Protein AF-0000000080311144 (afdb_homodimer)

Nearest PDB structures (foldseek):
  2p6s-assembly1_H  TM=9.444E-01  e=9.963E-16  Neisseria meningitidis MC58
  3i4p-assembly1_A  TM=9.404E-01  e=7.164E-15  Agrobacterium fabrum str. C58
  2gqq-assembly1_A-2  TM=9.397E-01  e=1.597E-14  Escherichia coli
  2pn6-assembly1_A  TM=9.213E-01  e=1.768E-13  Sulfurisphaera tokodaii
  4pcq-assembly2_C  TM=7.912E-01  e=3.146E-14  Mycobacterium tuberculosis H37Rv

pLDDT: mean 92.5, std 14.86, range [26.89, 98.94]

Radius of gyration: 21.49 Å; Cα contacts (8 Å, |Δi|>4): 563; chains: 2; bounding box: 76×55×48 Å

Foldseek 3Di:
DPPDDDPLLLLLLVVCQVPVPDDLCRSCVRSVHDSVVSVVSVVSCCVVCVDVDHDDDDDCCVVLFVWKKKKFWAWPDDDPVLVVLLCVQQVPDPQWDDWDQDDDPGGIITIGTHRDPVVVVCCVVPRRVPSVGTDDMDMDIDPDDPDDDDDDDDDDDPPPPPPPPPD/DPPDDDPLLLLLLVVCQVPVPDDLCRSCVSSVHDSVVSVVSVVSCCVVCVDVDHDDDDDCCVVLFVWKKKKFWAWPDDDPVLVVLLCVQQVPDPQWDDWDQDDDPGGIITIGTHRDPVRVVCCVVPRRVVSVGTDDMDMDIDPDDPDDDDDDDDDDDPPPPPPPPPD

Solvent-accessible surface area (backbone atoms only — not comparable to full-atom values): 18211 Å² total; per-residue (Å²): 129,84,76,79,78,50,71,59,55,46,50,51,52,51,49,25,38,69,35,38,64,62,46,64,65,60,49,14,58,74,67,72,46,53,56,67,65,42,49,52,51,51,50,50,36,41,72,72,45,33,37,72,46,32,23,37,40,64,37,40,61,68,56,61,24,55,34,36,33,40,38,37,31,27,55,66,58,89,47,67,66,45,52,51,51,50,52,56,55,49,68,68,35,56,45,38,28,25,34,31,35,36,64,54,98,38,43,30,43,31,36,35,43,29,58,33,71,68,50,40,51,49,42,44,64,69,56,54,67,64,41,82,49,59,59,44,77,47,78,29,42,50,75,47,61,86,30,83,72,44,62,77,60,80,64,82,72,72,74,78,66,71,75,72,74,74,124,129,84,76,78,78,50,71,60,55,45,50,51,52,52,51,25,38,69,36,36,65,62,48,63,67,59,49,14,59,74,66,72,46,52,58,66,65,42,48,53,50,50,50,49,36,41,76,71,45,33,37,71,44,33,24,39,41,66,37,41,61,69,58,60,24,56,36,38,32,41,35,38,31,27,54,68,60,88,46,67,66,46,51,51,52,50,50,58,55,49,67,68,35,56,46,39,26,25,35,31,36,36,64,54,100,37,43,31,42,30,38,35,44,27,58,33,69,67,50,40,50,49,42,43,64,70,56,54,66,63,41,81,46,59,58,46,77,47,77,28,40,50,75,46,61,86,30,82,72,44,64,77,59,79,64,80,71,71,73,77,67,71,73,71,75,76,122

Sequence (334 aa):
MRDPLDDIDRAILDALQRDARTSIAALADAVGLTTTPLRARLDKLEQTGVLRGYHADVDPAQVDRAVMAFVHVTLKDHALESHRRFVKATTAMSEVLEVHHIAGDEDFLLKVVVESVRAFESFLLDRLTPIAVIGRVKTTFVLSSAKHRGPVPLRDEAPVRAKRSTRMRDPLDDIDRAILDALQRDARTSIAALADAVGLTTTPLRARLDKLEQTGVLRGYHADVDPAQVDRAVMAFVHVTLKDHALESHRRFVKATTAMSEVLEVHHIAGDEDFLLKVVVESVRAFESFLLDRLTPIAVIGRVKTTFVLSSAKHRGPVPLRDEAPVRAKRSTR

Organism: NCBI:txid927083

Secondary structure (DSSP, 8-state):
-PPPP-HHHHHHHHHHHH-TT--HHHHHHHHT--HHHHHHHHHHHHHTTSEEEEEEEE-GGGGT--EEEEEEEEES---HHHHHHHHHHHHT-TTEEEEEEEESSSSEEEEEEES-HHHHHHHIIIIITTSTTEEEEEEEEEEEEEES--PPP-S------------/-PPPP-HHHHHHHHHHHH-TT--HHHHHHHHT--HHHHHHHHHHHHHTTSEEEEEEEE-GGGGT--EEEEEEEEES---HHHHHHHHHHHHT-TTEEEEEEEESSSSEEEEEEES-HHHHHHHIIIIITTSTTEEEEEEEEEEEEEES--PPP-S------------

InterPro domains:
  IPR000485 AsnC-type HTH domain [PF13404] (5-46)
  IPR000485 AsnC-type HTH domain [PR00033] (5-21)
  IPR000485 AsnC-type HTH domain [PR00033] (21-32)
  IPR0004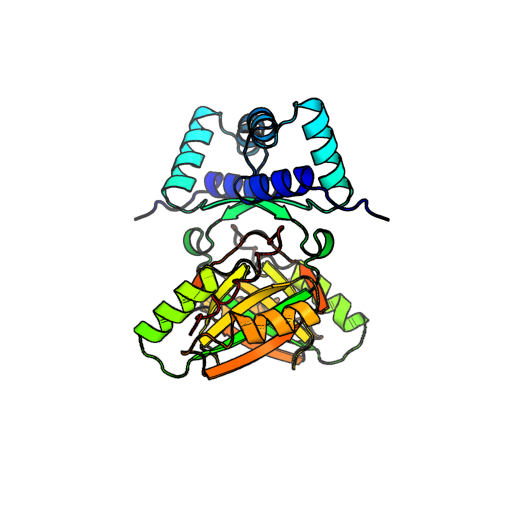85 AsnC-type HTH domain [PR00033] (32-51)
  IPR000485 AsnC-type HTH domain [PS50956] (5-66)
  IPR011008 Dimeric alpha-beta barrel [SSF54909] (67-153)
  IPR019885 Transcription regulator HTH, AsnC-type, conserved site [PS00519] (23-49)
  IPR019887 Transcription regulator AsnC/Lrp, ligand binding domain [PF01037] (69-151)
  IPR019888 Transcription regulator AsnC-like [SM00344] (5-114)
  IPR036388 Winged helix-like DNA-binding domain superfamily [G3DSA:1.10.10.10] (2-56)
  IPR036390 Winged helix DNA-binding domain superfamily [SSF46785] (5-62)

Structure (mmCIF, N/CA/C/O backbone):
data_AF-0000000080311144-model_v1
#
loop_
_entity.id
_entity.type
_entity.pdbx_description
1 polymer 'Transcriptional regulator, AsnC family protein'
#
loop_
_atom_site.group_PDB
_atom_site.id
_atom_site.type_symbol
_atom_site.label_atom_id
_atom_site.label_alt_id
_atom_site.label_comp_id
_atom_site.label_asym_id
_atom_site.label_entity_id
_atom_site.label_seq_id
_atom_site.pdbx_PDB_ins_code
_atom_site.Cartn_x
_atom_site.Cartn_y
_atom_site.Cartn_z
_atom_site.occupancy
_atom_site.B_iso_or_equiv
_atom_site.auth_seq_id
_atom_site.auth_comp_id
_atom_site.auth_asym_id
_atom_site.auth_atom_id
_atom_site.pdbx_PDB_model_num
ATOM 1 N N . MET A 1 1 ? -17.891 -2.865 21.969 1 46.25 1 MET A N 1
ATOM 2 C CA . MET A 1 1 ? -18.375 -2.795 20.594 1 46.25 1 MET A CA 1
ATOM 3 C C . MET A 1 1 ? -18.047 -1.441 19.969 1 46.25 1 MET A C 1
ATOM 5 O O . MET A 1 1 ? -18.266 -0.399 20.594 1 46.25 1 MET A O 1
ATOM 9 N N . ARG A 1 2 ? -17.141 -1.338 19.031 1 58.72 2 ARG A N 1
ATOM 10 C CA . ARG A 1 2 ? -16.766 -0.029 18.5 1 58.72 2 ARG A CA 1
ATOM 11 C C . ARG A 1 2 ? -17.984 0.689 17.922 1 58.72 2 ARG A C 1
ATOM 13 O O . ARG A 1 2 ? -18.844 0.061 17.297 1 58.72 2 ARG A O 1
ATOM 20 N N . ASP A 1 3 ? -18.266 1.896 18.406 1 70.5 3 ASP A N 1
ATOM 21 C CA . ASP A 1 3 ? -19.359 2.689 17.859 1 70.5 3 ASP A CA 1
ATOM 22 C C . ASP A 1 3 ? -19.25 2.822 16.344 1 70.5 3 ASP A C 1
ATOM 24 O O . ASP A 1 3 ? -18.141 2.938 15.805 1 70.5 3 ASP A O 1
ATOM 28 N N . PRO A 1 4 ? -20.344 2.6 15.688 1 84.94 4 PRO A N 1
ATOM 29 C CA . PRO A 1 4 ? -20.297 2.744 14.234 1 84.94 4 PRO A CA 1
ATOM 30 C C . PRO A 1 4 ? -19.859 4.137 13.789 1 84.94 4 PRO A C 1
ATOM 32 O O . PRO A 1 4 ? -20.156 5.129 14.461 1 84.94 4 PRO A O 1
ATOM 35 N N . LEU A 1 5 ? -19.047 4.25 12.852 1 93.19 5 LEU A N 1
ATOM 36 C CA . LEU A 1 5 ? -18.609 5.512 12.266 1 93.19 5 LEU A CA 1
ATOM 37 C C . LEU A 1 5 ? -19.797 6.293 11.711 1 93.19 5 LEU A C 1
ATOM 39 O O . LEU A 1 5 ? -20.641 5.727 11.023 1 93.19 5 LEU A O 1
ATOM 43 N N . ASP A 1 6 ? -19.922 7.461 12.039 1 94.06 6 ASP A N 1
ATOM 44 C CA . ASP A 1 6 ? -20.969 8.281 11.438 1 94.06 6 ASP A CA 1
ATOM 45 C C . ASP A 1 6 ? -20.438 9.039 10.211 1 94.06 6 ASP A C 1
ATOM 47 O O . ASP A 1 6 ? -19.312 8.797 9.773 1 94.06 6 ASP A O 1
ATOM 51 N N . ASP A 1 7 ? -21.266 9.891 9.656 1 94.62 7 ASP A N 1
ATOM 52 C CA . ASP A 1 7 ? -20.938 10.578 8.406 1 94.62 7 ASP A CA 1
ATOM 53 C C . ASP A 1 7 ? -19.766 11.539 8.602 1 94.62 7 ASP A C 1
ATOM 55 O O . ASP A 1 7 ? -18.969 11.734 7.691 1 94.62 7 ASP A O 1
ATOM 59 N N . ILE A 1 8 ? -19.719 12.156 9.727 1 96 8 ILE A N 1
ATOM 60 C CA . ILE A 1 8 ? -18.641 13.094 10 1 96 8 ILE A CA 1
ATOM 61 C C . ILE A 1 8 ? -17.312 12.344 10.078 1 96 8 ILE A C 1
ATOM 63 O O . ILE A 1 8 ? -16.312 12.773 9.5 1 96 8 ILE A O 1
ATOM 67 N N . ASP A 1 9 ? -17.312 11.203 10.82 1 96.88 9 ASP A N 1
ATOM 68 C CA . ASP A 1 9 ? -16.109 10.375 10.891 1 96.88 9 ASP A CA 1
ATOM 69 C C . ASP A 1 9 ? -15.617 10 9.492 1 96.88 9 ASP A C 1
ATOM 71 O O . ASP A 1 9 ? -14.422 10.094 9.203 1 96.88 9 ASP A O 1
ATOM 75 N N . ARG A 1 10 ? -16.516 9.594 8.648 1 96.88 10 ARG A N 1
ATOM 76 C CA . ARG A 1 10 ? -16.172 9.172 7.297 1 96.88 10 ARG A CA 1
ATOM 77 C C . ARG A 1 10 ? -15.602 10.344 6.492 1 96.88 10 ARG A C 1
ATOM 79 O O . ARG A 1 10 ? -14.664 10.172 5.715 1 96.88 10 ARG A O 1
ATOM 86 N N . ALA A 1 11 ? -16.219 11.453 6.652 1 96.75 11 ALA A N 1
ATOM 87 C CA . ALA A 1 11 ? -15.734 12.641 5.961 1 96.75 11 ALA A CA 1
ATOM 88 C C . ALA A 1 11 ? -14.312 12.992 6.41 1 96.75 11 ALA A C 1
ATOM 90 O O . ALA A 1 11 ? -13.469 13.359 5.59 1 96.75 11 ALA A O 1
ATOM 91 N N . ILE A 1 12 ? -14.07 12.906 7.699 1 97.81 12 ILE A N 1
ATOM 92 C CA . ILE A 1 12 ? -12.75 13.164 8.258 1 97.81 12 ILE A CA 1
ATOM 93 C C . ILE A 1 12 ? -11.734 12.203 7.641 1 97.81 12 ILE A C 1
ATOM 95 O O . ILE A 1 12 ? -10.68 12.625 7.156 1 97.81 12 ILE A O 1
ATOM 99 N N . LEU A 1 13 ? -12.094 10.938 7.656 1 98.19 13 LEU A N 1
ATOM 100 C CA . LEU A 1 13 ? -11.203 9.898 7.137 1 98.19 13 LEU A CA 1
ATOM 101 C C . LEU A 1 13 ? -10.93 10.109 5.652 1 98.19 13 LEU A C 1
ATOM 103 O O . LEU A 1 13 ? -9.797 9.938 5.195 1 98.19 13 LEU A O 1
ATOM 107 N N . ASP A 1 14 ? -11.977 10.438 4.961 1 97.38 14 ASP A N 1
ATOM 108 C CA . ASP A 1 14 ? -11.828 10.688 3.531 1 97.38 14 ASP A CA 1
ATOM 109 C C . ASP A 1 14 ? -10.859 11.836 3.273 1 97.38 14 ASP A C 1
ATOM 111 O O . ASP A 1 14 ? -9.953 11.719 2.447 1 97.38 14 ASP A O 1
ATOM 115 N N . ALA A 1 15 ? -11.016 12.93 3.949 1 97.5 15 ALA A N 1
ATOM 116 C CA . ALA A 1 15 ? -10.156 14.102 3.805 1 97.5 15 ALA A CA 1
ATOM 117 C C . ALA A 1 15 ? -8.711 13.758 4.141 1 97.5 15 ALA A C 1
ATOM 119 O O . ALA A 1 15 ? -7.789 14.141 3.414 1 97.5 15 ALA A O 1
ATOM 120 N N . LEU A 1 16 ? -8.492 12.984 5.188 1 97.88 16 LEU A N 1
ATOM 121 C CA . LEU A 1 16 ? -7.148 12.672 5.656 1 97.88 16 LEU A CA 1
ATOM 122 C C . LEU A 1 16 ? -6.461 11.688 4.723 1 97.88 16 LEU A C 1
ATOM 124 O O . LEU A 1 16 ? -5.242 11.727 4.559 1 97.88 16 LEU A O 1
ATOM 128 N N . GLN A 1 17 ? -7.258 10.773 4.152 1 98 17 GLN A N 1
ATOM 129 C CA . GLN A 1 17 ? -6.672 9.875 3.158 1 98 17 GLN A CA 1
ATOM 130 C C . GLN A 1 17 ? -6.195 10.656 1.934 1 98 17 GLN A C 1
ATOM 132 O O . GLN A 1 17 ? -5.211 10.273 1.298 1 98 17 GLN A O 1
ATOM 137 N N . ARG A 1 18 ? -6.879 11.703 1.67 1 96.44 18 ARG A N 1
ATOM 138 C CA . ARG A 1 18 ? -6.512 12.539 0.527 1 96.44 18 ARG A CA 1
ATOM 139 C C . ARG A 1 18 ? -5.305 13.414 0.85 1 96.44 18 ARG A C 1
ATOM 141 O O . ARG A 1 18 ? -4.41 13.57 0.021 1 96.44 18 ARG A O 1
ATOM 148 N N . ASP A 1 19 ? -5.324 13.945 2.01 1 96.62 19 ASP A N 1
ATOM 149 C CA . ASP A 1 19 ? -4.219 14.781 2.457 1 96.62 19 ASP A CA 1
ATOM 150 C C . ASP A 1 19 ? -4.07 14.734 3.977 1 96.62 19 ASP A C 1
ATOM 152 O O . ASP A 1 19 ? -4.801 15.414 4.699 1 96.62 19 ASP A O 1
ATOM 156 N N . ALA A 1 20 ? -3.055 14.117 4.387 1 96.5 20 ALA A N 1
ATOM 157 C CA . ALA A 1 20 ? -2.838 13.906 5.816 1 96.5 20 ALA A CA 1
ATOM 158 C C . ALA A 1 20 ? -2.24 15.148 6.469 1 96.5 20 ALA A C 1
ATOM 160 O O . ALA A 1 20 ? -2.145 15.227 7.695 1 96.5 20 ALA A O 1
ATOM 161 N N . ARG A 1 21 ? -1.823 16.125 5.75 1 94.44 21 ARG A N 1
ATOM 162 C CA . ARG A 1 21 ? -1.177 17.297 6.309 1 94.44 21 ARG A CA 1
ATOM 163 C C . ARG A 1 21 ? -2.172 18.453 6.465 1 94.44 21 ARG A C 1
ATOM 165 O O . ARG A 1 21 ? -1.809 19.531 6.918 1 94.44 21 ARG A O 1
ATOM 172 N N . THR A 1 22 ? -3.371 18.188 6.059 1 94 22 THR A N 1
ATOM 173 C CA . THR A 1 22 ? -4.395 19.203 6.277 1 94 22 THR A CA 1
ATOM 174 C C . THR A 1 22 ? -4.398 19.656 7.734 1 94 22 THR A C 1
ATOM 176 O O . THR A 1 22 ? -4.32 18.844 8.648 1 94 22 THR A O 1
ATOM 179 N N . SER A 1 23 ? -4.449 20.938 7.895 1 94.12 23 SER A N 1
ATOM 180 C CA . SER A 1 23 ? -4.445 21.469 9.258 1 94.12 23 SER A CA 1
ATOM 181 C C . SER A 1 23 ? -5.738 21.125 9.984 1 94.12 23 SER A C 1
ATOM 183 O O . SER A 1 23 ? -6.773 20.906 9.359 1 94.12 23 SER A O 1
ATOM 185 N N . ILE A 1 24 ? -5.641 21.125 11.273 1 94.81 24 ILE A N 1
ATOM 186 C CA . ILE A 1 24 ? -6.812 20.859 12.102 1 94.81 24 ILE A CA 1
ATOM 187 C C . ILE A 1 24 ? -7.895 21.891 11.812 1 94.81 24 ILE A C 1
ATOM 189 O O . ILE A 1 24 ? -9.078 21.547 11.695 1 94.81 24 ILE A O 1
ATOM 193 N N . ALA A 1 25 ? -7.453 23.109 11.664 1 95.94 25 ALA A N 1
ATOM 194 C CA . ALA A 1 25 ? -8.398 24.188 11.391 1 95.94 25 ALA A CA 1
ATOM 195 C C . ALA A 1 25 ? -9.102 23.984 10.055 1 95.94 25 ALA A C 1
ATOM 197 O O . ALA A 1 25 ? -10.328 24.078 9.969 1 95.94 25 ALA A O 1
ATOM 198 N N . ALA A 1 26 ? -8.406 23.734 9.023 1 96.88 26 ALA A N 1
ATOM 199 C CA . ALA A 1 26 ? -8.961 23.516 7.691 1 96.88 26 ALA A CA 1
ATOM 200 C C . ALA A 1 26 ? -9.867 22.281 7.668 1 96.88 26 ALA A C 1
ATOM 202 O O . ALA A 1 26 ? -10.93 22.297 7.043 1 96.88 26 ALA A O 1
ATOM 203 N N . LEU A 1 27 ? -9.445 21.234 8.312 1 97.56 27 LEU A N 1
ATOM 204 C CA . LEU A 1 27 ? -10.219 20 8.383 1 97.56 27 LEU A CA 1
ATOM 205 C C . LEU A 1 27 ? -11.531 20.234 9.125 1 97.56 27 LEU A C 1
ATOM 207 O O . LEU A 1 27 ? -12.586 19.766 8.695 1 97.56 27 LEU A O 1
ATOM 211 N N . ALA A 1 28 ? -11.438 20.922 10.227 1 97.81 28 ALA A N 1
ATOM 212 C CA . ALA A 1 28 ? -12.633 21.25 10.992 1 97.81 28 ALA A CA 1
ATOM 213 C C . ALA A 1 28 ? -13.648 22 10.141 1 97.81 28 ALA A C 1
ATOM 215 O O . ALA A 1 28 ? -14.828 21.641 10.125 1 97.81 28 ALA A O 1
ATOM 216 N N . ASP A 1 29 ? -13.195 22.969 9.406 1 97 29 ASP A N 1
ATOM 217 C CA . ASP A 1 29 ? -14.047 23.75 8.516 1 97 29 ASP A CA 1
ATOM 218 C C . ASP A 1 29 ? -14.688 22.875 7.445 1 97 29 ASP A C 1
ATOM 220 O O . ASP A 1 29 ? -15.891 22.969 7.188 1 97 29 ASP A O 1
ATOM 224 N N . ALA A 1 30 ? -13.969 22.016 6.922 1 96.19 30 ALA A N 1
ATOM 225 C CA . ALA A 1 30 ? -14.414 21.172 5.824 1 96.19 30 ALA A CA 1
ATOM 226 C C . ALA A 1 30 ? -15.523 20.219 6.277 1 96.19 30 ALA A C 1
ATOM 228 O O . ALA A 1 30 ? -16.422 19.875 5.496 1 96.19 30 ALA A O 1
ATOM 229 N N . VAL A 1 31 ? -15.477 19.797 7.512 1 96.81 31 VAL A N 1
ATOM 230 C CA . VAL A 1 31 ? -16.422 18.781 7.945 1 96.81 31 VAL A CA 1
ATOM 231 C C . VAL A 1 31 ? -17.5 19.422 8.828 1 96.81 31 VAL A C 1
ATOM 233 O O . VAL A 1 31 ? -18.344 18.719 9.383 1 96.81 31 VAL A O 1
ATOM 236 N N . GLY A 1 32 ? -17.391 20.672 9.062 1 97.06 32 GLY A N 1
ATOM 237 C CA . GLY A 1 32 ? -18.438 21.406 9.781 1 97.06 32 GLY A CA 1
ATOM 238 C C . GLY A 1 32 ? -18.312 21.281 11.289 1 97.06 32 GLY A C 1
ATOM 239 O O . GLY A 1 32 ? -19.328 21.172 11.984 1 97.06 32 GLY A O 1
ATOM 240 N N . LEU A 1 33 ? -17.203 21.234 11.805 1 97.31 33 LEU A N 1
ATOM 241 C CA . LEU A 1 33 ? -16.938 21.188 13.242 1 97.31 33 LEU A CA 1
ATOM 242 C C . LEU A 1 33 ? -16.031 22.344 13.656 1 97.31 33 LEU A C 1
ATOM 244 O O . LEU A 1 33 ? -15.484 23.047 12.812 1 97.31 33 LEU A O 1
ATOM 248 N N . THR A 1 34 ? -15.984 22.453 15.016 1 97.06 34 THR A N 1
ATOM 249 C CA . THR A 1 34 ? -14.922 23.281 15.586 1 97.06 34 THR A CA 1
ATOM 250 C C . THR A 1 34 ? -13.711 22.422 15.938 1 97.06 34 THR A C 1
ATOM 252 O O . THR A 1 34 ? -13.766 21.203 15.859 1 97.06 34 THR A O 1
ATOM 255 N N . THR A 1 35 ? -12.609 23.031 16.328 1 97 35 THR A N 1
ATOM 256 C CA . THR A 1 35 ? -11.328 22.375 16.547 1 97 35 THR A CA 1
ATOM 257 C C . THR A 1 35 ? -11.438 21.359 17.688 1 97 35 THR A C 1
ATOM 259 O O . THR A 1 35 ? -10.93 20.234 17.578 1 97 35 THR A O 1
ATOM 262 N N . THR A 1 36 ? -12.047 21.688 18.766 1 96.94 36 THR A N 1
ATOM 263 C CA . THR A 1 36 ? -12.086 20.828 19.938 1 96.94 36 THR A CA 1
ATOM 264 C C . THR A 1 36 ? -12.836 19.531 19.641 1 96.94 36 THR A C 1
ATOM 266 O O . THR A 1 36 ? -12.297 18.438 19.828 1 96.94 36 THR A O 1
ATOM 269 N N . PRO A 1 37 ? -14.086 19.656 19.109 1 97.38 37 PRO A N 1
ATOM 270 C CA . PRO A 1 37 ? -14.773 18.406 18.75 1 97.38 37 PRO A CA 1
ATOM 271 C C . PRO A 1 37 ? -14.031 17.609 17.688 1 97.38 37 PRO A C 1
ATOM 273 O O . PRO A 1 37 ? -14.055 16.375 17.719 1 97.38 37 PRO A O 1
ATOM 276 N N . LEU A 1 38 ? -13.461 18.266 16.688 1 98 38 LEU A N 1
ATOM 277 C CA . LEU A 1 38 ? -12.68 17.562 15.688 1 98 38 LEU A CA 1
ATOM 278 C C . LEU A 1 38 ? -11.539 16.766 16.328 1 98 38 LEU A C 1
ATOM 280 O O . LEU A 1 38 ? -11.32 15.602 15.992 1 98 38 LEU A O 1
ATOM 284 N N . ARG A 1 39 ? -10.812 17.406 17.234 1 97.19 39 ARG A N 1
ATOM 285 C CA . ARG A 1 39 ? -9.688 16.75 17.891 1 97.19 39 ARG A CA 1
ATOM 286 C C . ARG A 1 39 ? -10.141 15.523 18.688 1 97.19 39 ARG A C 1
ATOM 288 O O . ARG A 1 39 ? -9.469 14.492 18.688 1 97.19 39 ARG A O 1
ATOM 295 N N . ALA A 1 40 ? -11.195 15.648 19.312 1 97.12 40 ALA A N 1
ATOM 296 C CA . ALA A 1 40 ? -11.742 14.523 20.062 1 97.12 40 ALA A CA 1
ATOM 297 C C . ALA A 1 40 ? -12.055 13.352 19.141 1 97.12 40 ALA A C 1
ATOM 299 O O . ALA A 1 40 ? 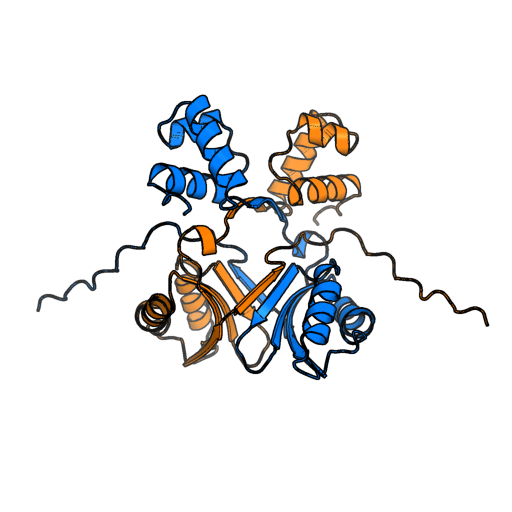-11.797 12.195 19.484 1 97.12 40 ALA A O 1
ATOM 300 N N . ARG A 1 41 ? -12.672 13.68 18.016 1 97.12 41 ARG A N 1
ATOM 301 C CA . ARG A 1 41 ? -12.984 12.641 17.031 1 97.12 41 ARG A CA 1
ATOM 302 C C . ARG A 1 41 ? -11.711 11.992 16.5 1 97.12 41 ARG A C 1
ATOM 304 O O . ARG A 1 41 ? -11.641 10.766 16.359 1 97.12 41 ARG A O 1
ATOM 311 N N . LEU A 1 42 ? -10.734 12.766 16.203 1 97.12 42 LEU A N 1
ATOM 312 C CA . LEU A 1 42 ? -9.461 12.25 15.703 1 97.12 42 LEU A CA 1
ATOM 313 C C . LEU A 1 42 ? -8.82 11.32 16.734 1 97.12 42 LEU A C 1
ATOM 315 O O . LEU A 1 42 ? -8.367 10.234 16.375 1 97.12 42 LEU A O 1
ATOM 319 N N . ASP A 1 43 ? -8.797 11.797 17.953 1 97.06 43 ASP A N 1
ATOM 320 C CA . ASP A 1 43 ? -8.234 10.992 19.031 1 97.06 43 ASP A CA 1
ATOM 321 C C . ASP A 1 43 ? -8.945 9.641 19.141 1 97.06 43 ASP A C 1
ATOM 323 O O . ASP A 1 43 ? -8.297 8.609 19.297 1 97.06 43 ASP A O 1
ATOM 327 N N . LYS A 1 44 ? -10.188 9.672 19.078 1 97.25 44 LYS A N 1
ATOM 328 C CA . LYS A 1 44 ? -10.977 8.438 19.156 1 97.25 44 LYS A CA 1
ATOM 329 C C . LYS A 1 44 ? -10.641 7.512 17.984 1 97.25 44 LYS A C 1
ATOM 331 O O . LYS A 1 44 ? -10.469 6.309 18.172 1 97.25 44 LYS A O 1
ATOM 336 N N . LEU A 1 45 ? -10.609 8.078 16.766 1 97.75 45 LEU A N 1
ATOM 337 C CA . LEU A 1 45 ? -10.305 7.293 15.578 1 97.75 45 LEU A CA 1
ATOM 338 C C . LEU A 1 45 ? -8.922 6.66 15.68 1 97.75 45 LEU A C 1
ATOM 340 O O . LEU A 1 45 ? -8.711 5.531 15.227 1 97.75 45 LEU A O 1
ATOM 344 N N . GLU A 1 46 ? -7.977 7.32 16.266 1 97.31 46 GLU A N 1
ATOM 345 C CA . GLU A 1 46 ? -6.629 6.801 16.453 1 97.31 46 GLU A CA 1
ATOM 346 C C . GLU A 1 46 ? -6.602 5.734 17.547 1 97.31 46 GLU A C 1
ATOM 348 O O . GLU A 1 46 ? -6.016 4.668 17.375 1 97.31 46 GLU A O 1
ATOM 353 N N . GLN A 1 47 ? -7.262 5.977 18.641 1 96.75 47 GLN A N 1
ATOM 354 C CA . GLN A 1 47 ? -7.262 5.074 19.797 1 96.75 47 GLN A CA 1
ATOM 355 C C . GLN A 1 47 ? -7.961 3.758 19.453 1 96.75 47 GLN A C 1
ATOM 357 O O . GLN A 1 47 ? -7.566 2.697 19.938 1 96.75 47 GLN A O 1
ATOM 362 N N . THR A 1 48 ? -8.984 3.865 18.609 1 96.19 48 THR A N 1
ATOM 363 C CA . THR A 1 48 ? -9.742 2.672 18.266 1 96.19 48 THR A CA 1
ATOM 364 C C . THR A 1 48 ? -9.055 1.911 17.125 1 96.19 48 THR A C 1
ATOM 366 O O . THR A 1 48 ? -9.484 0.819 16.75 1 96.19 48 THR A O 1
ATOM 369 N N . GLY A 1 49 ? -8.047 2.49 16.516 1 96.44 49 GLY A N 1
ATOM 370 C CA . GLY A 1 49 ? -7.273 1.807 15.492 1 96.44 49 GLY A CA 1
ATOM 371 C C . GLY A 1 49 ? -7.816 2.012 14.094 1 96.44 49 GLY A C 1
ATOM 372 O O . GLY A 1 49 ? -7.316 1.418 13.133 1 96.44 49 GLY A O 1
ATOM 373 N N . VAL A 1 50 ? -8.891 2.775 13.969 1 97.81 50 VAL A N 1
ATOM 374 C CA . VAL A 1 50 ? -9.383 3.119 12.641 1 97.81 50 VAL A CA 1
ATOM 375 C C . VAL A 1 50 ? -8.297 3.842 11.852 1 97.81 50 VAL A C 1
ATOM 377 O O . VAL A 1 50 ? -8.055 3.525 10.688 1 97.81 50 VAL A O 1
ATOM 380 N N . LEU A 1 51 ? -7.734 4.836 12.492 1 97.31 51 LEU A N 1
ATOM 381 C CA . LEU A 1 51 ? -6.547 5.504 11.969 1 97.31 51 LEU A CA 1
ATOM 382 C C . LEU A 1 51 ? -5.277 4.879 12.539 1 97.31 51 LEU A C 1
ATOM 384 O O . LEU A 1 51 ? -5.039 4.934 13.75 1 97.31 51 LEU A O 1
ATOM 388 N N . ARG A 1 52 ? -4.465 4.312 11.703 1 97.12 52 ARG A N 1
ATOM 389 C CA . ARG A 1 52 ? -3.273 3.594 12.148 1 97.12 52 ARG A CA 1
ATOM 390 C C . ARG A 1 52 ? -2.045 4.5 12.109 1 97.12 52 ARG A C 1
ATOM 392 O O . ARG A 1 52 ? -1.005 4.164 12.68 1 97.12 52 ARG A O 1
ATOM 399 N N . GLY A 1 53 ? -2.215 5.625 11.375 1 96.94 53 GLY A N 1
ATOM 400 C CA . GLY A 1 53 ? -1.113 6.566 11.258 1 96.94 53 GLY A CA 1
ATOM 401 C C . GLY A 1 53 ? -1.197 7.434 10.016 1 96.94 53 GLY A C 1
ATOM 402 O O . GLY A 1 53 ? -2.178 7.367 9.273 1 96.94 53 GLY A O 1
ATOM 403 N N . TYR A 1 54 ? -0.236 8.273 9.859 1 97.69 54 TYR A N 1
ATOM 404 C CA . TYR A 1 54 ? -0.083 9.203 8.75 1 97.69 54 TY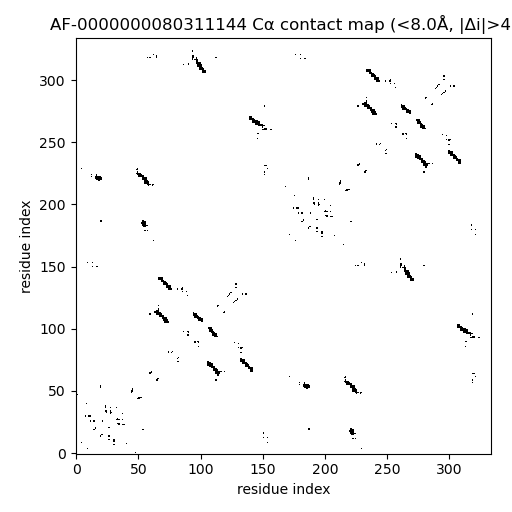R A CA 1
ATOM 405 C C . TYR A 1 54 ? 1.286 9.055 8.094 1 97.69 54 TYR A C 1
ATOM 407 O O . TYR A 1 54 ? 2.314 9.125 8.773 1 97.69 54 TYR A O 1
ATOM 415 N N . HIS A 1 55 ? 1.258 8.883 6.816 1 98.06 55 HIS A N 1
ATOM 416 C CA . HIS A 1 55 ? 2.518 8.523 6.172 1 98.06 55 HIS A CA 1
ATOM 417 C C . HIS A 1 55 ? 2.693 9.273 4.855 1 98.06 55 HIS A C 1
ATOM 419 O O . HIS A 1 55 ? 1.718 9.531 4.145 1 98.06 55 HIS A O 1
ATOM 425 N N . ALA A 1 56 ? 3.943 9.578 4.547 1 98 56 ALA A N 1
ATOM 426 C CA . ALA A 1 56 ? 4.273 10.086 3.217 1 98 56 ALA A CA 1
ATOM 427 C C . ALA A 1 56 ? 4.297 8.961 2.188 1 98 56 ALA A C 1
ATOM 429 O O . ALA A 1 56 ? 4.691 7.836 2.498 1 98 56 ALA A O 1
ATOM 430 N N . ASP A 1 57 ? 3.789 9.242 1.064 1 98.12 57 ASP A N 1
ATOM 431 C CA . ASP A 1 57 ? 3.869 8.352 -0.089 1 98.12 57 ASP A CA 1
ATOM 432 C C . ASP A 1 57 ? 5.117 8.641 -0.921 1 98.12 57 ASP A C 1
ATOM 434 O O . ASP A 1 57 ? 5.156 9.625 -1.67 1 98.12 57 ASP A O 1
ATOM 438 N N . VAL A 1 58 ? 6.105 7.793 -0.76 1 98.19 58 VAL A N 1
ATOM 439 C CA . VAL A 1 58 ? 7.371 7.934 -1.479 1 98.19 58 VAL A CA 1
ATOM 440 C C . VAL A 1 58 ? 7.363 7.035 -2.715 1 98.19 58 VAL A C 1
ATOM 442 O O . VAL A 1 58 ? 6.973 5.867 -2.641 1 98.19 58 VAL A O 1
ATOM 445 N N . ASP A 1 59 ? 7.746 7.59 -3.844 1 97.56 59 ASP A N 1
ATOM 446 C CA . ASP A 1 59 ? 7.871 6.797 -5.066 1 97.56 59 ASP A CA 1
ATOM 447 C C . ASP A 1 59 ? 9.133 5.941 -5.035 1 97.56 59 ASP A C 1
ATOM 449 O O . ASP A 1 59 ? 10.25 6.461 -5.137 1 97.56 59 ASP A O 1
ATOM 453 N N . PRO A 1 60 ? 8.945 4.648 -4.941 1 97.56 60 PRO A N 1
ATOM 454 C CA . PRO A 1 60 ? 10.141 3.801 -4.867 1 97.56 60 PRO A CA 1
ATOM 455 C C . PRO A 1 60 ? 11.094 4.016 -6.043 1 97.56 60 PRO A C 1
ATOM 457 O O . PRO A 1 60 ? 12.312 3.98 -5.867 1 97.56 60 PRO A O 1
ATOM 460 N N . ALA A 1 61 ? 10.578 4.207 -7.23 1 95.56 61 ALA A N 1
ATOM 461 C CA . ALA A 1 61 ? 11.398 4.355 -8.43 1 95.56 61 ALA A CA 1
ATOM 462 C C . ALA A 1 61 ? 12.297 5.582 -8.336 1 95.56 61 ALA A C 1
ATOM 464 O O . ALA A 1 61 ? 13.375 5.617 -8.938 1 95.56 61 ALA A O 1
ATOM 465 N N . GLN A 1 62 ? 11.875 6.523 -7.559 1 95.75 62 GLN A N 1
ATOM 466 C CA . GLN A 1 62 ? 12.602 7.781 -7.461 1 95.75 62 GLN A CA 1
ATOM 467 C C . GLN A 1 62 ? 13.633 7.734 -6.336 1 95.75 62 GLN A C 1
ATOM 469 O O . GLN A 1 62 ? 14.391 8.688 -6.137 1 95.75 62 GLN A O 1
ATOM 474 N N . VAL A 1 63 ? 13.695 6.633 -5.594 1 96.25 63 VAL A N 1
ATOM 475 C CA . VAL A 1 63 ? 14.68 6.488 -4.527 1 96.25 63 VAL A CA 1
ATOM 476 C C . VAL A 1 63 ? 15.484 5.211 -4.734 1 96.25 63 VAL A C 1
ATOM 478 O O . VAL A 1 63 ? 15.844 4.527 -3.77 1 96.25 63 VAL A O 1
ATOM 481 N N . ASP A 1 64 ? 15.664 4.844 -5.871 1 93.94 64 ASP A N 1
ATOM 482 C CA . ASP A 1 64 ? 16.516 3.74 -6.301 1 93.94 64 ASP A CA 1
ATOM 483 C C . ASP A 1 64 ? 15.953 2.4 -5.832 1 93.94 64 ASP A C 1
ATOM 485 O O . ASP A 1 64 ? 16.703 1.532 -5.375 1 93.94 64 ASP A O 1
ATOM 489 N N . ARG A 1 65 ? 14.695 2.279 -5.785 1 96.88 65 ARG A N 1
ATOM 490 C CA . ARG A 1 65 ? 13.977 1.03 -5.543 1 96.88 65 ARG A CA 1
ATOM 491 C C . ARG A 1 65 ? 12.93 0.778 -6.621 1 96.88 65 ARG A C 1
ATOM 493 O O . ARG A 1 65 ? 11.758 0.558 -6.32 1 96.88 65 ARG A O 1
ATOM 500 N N . ALA A 1 66 ? 13.406 0.695 -7.797 1 96.56 66 ALA A N 1
ATOM 501 C CA . ALA A 1 66 ? 12.523 0.772 -8.953 1 96.56 66 ALA A CA 1
ATOM 502 C C . ALA A 1 66 ? 11.953 -0.6 -9.305 1 96.56 66 ALA A C 1
ATOM 504 O O . ALA A 1 66 ? 10.984 -0.703 -10.062 1 96.56 66 ALA A O 1
ATOM 505 N N . VAL A 1 67 ? 12.586 -1.634 -8.781 1 98.31 67 VAL A N 1
ATOM 506 C CA . VAL A 1 67 ? 12.117 -2.98 -9.086 1 98.31 67 VAL A CA 1
ATOM 507 C C . VAL A 1 67 ? 11.133 -3.443 -8.008 1 98.31 67 VAL A C 1
ATOM 509 O O . VAL A 1 67 ? 11.484 -3.512 -6.828 1 98.31 67 VAL A O 1
ATOM 512 N N . MET A 1 68 ? 9.969 -3.701 -8.438 1 98.69 68 MET A N 1
ATOM 513 C CA . MET A 1 68 ? 8.93 -4.238 -7.566 1 98.69 68 MET A CA 1
ATOM 514 C C . MET A 1 68 ? 8.508 -5.637 -8.016 1 98.69 68 MET A C 1
ATOM 516 O O . MET A 1 68 ? 8.406 -5.906 -9.211 1 98.69 68 MET A O 1
ATOM 520 N N . ALA A 1 69 ? 8.258 -6.488 -7.047 1 98.81 69 ALA A N 1
ATOM 521 C CA . ALA A 1 69 ? 7.812 -7.848 -7.348 1 98.81 69 ALA A CA 1
ATOM 522 C C . ALA A 1 69 ? 6.844 -8.352 -6.281 1 98.81 69 ALA A C 1
ATOM 524 O O . ALA A 1 69 ? 6.91 -7.938 -5.125 1 98.81 69 ALA A O 1
ATOM 525 N N . PHE A 1 70 ? 5.961 -9.172 -6.742 1 98.81 70 PHE A N 1
ATOM 526 C CA . PHE A 1 70 ? 5.164 -9.984 -5.836 1 98.81 70 PHE A CA 1
ATOM 527 C C . PHE A 1 70 ? 5.73 -11.398 -5.738 1 98.81 70 PHE A C 1
ATOM 529 O O . PHE A 1 70 ? 6.004 -12.031 -6.758 1 98.81 70 PHE A O 1
ATOM 536 N N . VAL A 1 71 ? 5.895 -11.875 -4.512 1 98.81 71 VAL A N 1
ATOM 537 C CA . VAL A 1 71 ? 6.492 -13.188 -4.273 1 98.81 71 VAL A CA 1
ATOM 538 C C . VAL A 1 71 ? 5.492 -14.086 -3.557 1 98.81 71 VAL A C 1
ATOM 540 O O . VAL A 1 71 ? 5.117 -13.828 -2.41 1 98.81 71 VAL A O 1
ATOM 543 N N . HIS A 1 72 ? 5.066 -15.125 -4.25 1 98.56 72 HIS A N 1
ATOM 544 C CA . HIS A 1 72 ? 4.262 -16.188 -3.646 1 98.56 72 HIS A CA 1
ATOM 545 C C . HIS A 1 72 ? 5.141 -17.203 -2.922 1 98.56 72 HIS A C 1
ATOM 547 O O . HIS A 1 72 ? 6.102 -17.719 -3.494 1 98.56 72 HIS A O 1
ATOM 553 N N . VAL A 1 73 ? 4.777 -17.5 -1.695 1 98.69 73 VAL A N 1
ATOM 554 C CA . VAL A 1 73 ? 5.594 -18.391 -0.884 1 98.69 73 VAL A CA 1
ATOM 555 C C . VAL A 1 73 ? 4.738 -19.547 -0.364 1 98.69 73 VAL A C 1
ATOM 557 O O . VAL A 1 73 ? 3.645 -19.328 0.161 1 98.69 73 VAL A O 1
ATOM 560 N N . THR A 1 74 ? 5.199 -20.719 -0.583 1 98.38 74 THR A N 1
ATOM 561 C CA . THR A 1 74 ? 4.637 -21.922 0.027 1 98.38 74 THR A CA 1
ATOM 562 C C . THR A 1 74 ? 5.566 -22.469 1.109 1 98.38 74 THR A C 1
ATOM 564 O O . THR A 1 74 ? 6.762 -22.656 0.87 1 98.38 74 THR A O 1
ATOM 567 N N . LEU A 1 75 ? 5.051 -22.656 2.283 1 98.12 75 LEU A N 1
ATOM 568 C CA . LEU A 1 75 ? 5.848 -23.203 3.377 1 98.12 75 LEU A CA 1
ATOM 569 C C . LEU A 1 75 ? 5.969 -24.719 3.26 1 98.12 75 LEU A C 1
ATOM 571 O O . LEU A 1 75 ? 5.141 -25.359 2.613 1 98.12 75 LEU A O 1
ATOM 575 N N . LYS A 1 76 ? 6.965 -25.266 3.898 1 97.06 76 LYS A N 1
ATOM 576 C CA . LYS A 1 76 ? 7.219 -26.703 3.871 1 97.06 76 LYS A CA 1
ATOM 577 C C . LYS A 1 76 ? 6.121 -27.469 4.609 1 97.06 76 LYS A C 1
ATOM 579 O O . LYS A 1 76 ? 5.789 -28.609 4.234 1 97.06 76 LYS A O 1
ATOM 584 N N . ASP A 1 77 ? 5.68 -26.859 5.676 1 92.81 77 ASP A N 1
ATOM 585 C CA . ASP A 1 77 ? 4.621 -27.484 6.461 1 92.81 77 ASP A CA 1
ATOM 586 C C . ASP A 1 77 ? 3.66 -26.438 7.023 1 92.81 77 ASP A C 1
ATOM 588 O O . ASP A 1 77 ? 3.895 -25.234 6.895 1 92.81 77 ASP A O 1
ATOM 592 N N . HIS A 1 78 ? 2.609 -26.906 7.617 1 87.25 78 HIS A N 1
ATOM 593 C CA . HIS A 1 78 ? 1.564 -26 8.078 1 87.25 78 HIS A CA 1
ATOM 594 C C . HIS A 1 78 ? 1.601 -25.828 9.594 1 87.25 78 HIS A C 1
ATOM 596 O O . HIS A 1 78 ? 0.59 -25.484 10.211 1 87.25 78 HIS A O 1
ATOM 602 N N . ALA A 1 79 ? 2.809 -26.109 10.133 1 92.88 79 ALA A N 1
ATOM 603 C CA . ALA A 1 79 ? 2.953 -25.922 11.578 1 92.88 79 ALA A CA 1
ATOM 604 C C . ALA A 1 79 ? 2.883 -24.453 11.953 1 92.88 79 ALA A C 1
ATOM 606 O O . ALA A 1 79 ? 3.408 -23.594 11.242 1 92.88 79 ALA A O 1
ATOM 607 N N . LEU A 1 80 ? 2.26 -24.219 13.117 1 94.69 80 LEU A N 1
ATOM 608 C CA . LEU A 1 80 ? 2.125 -22.859 13.633 1 94.69 80 LEU A CA 1
ATOM 609 C C . LEU A 1 80 ? 3.49 -22.203 13.797 1 94.69 80 LEU A C 1
ATOM 611 O O . LEU A 1 80 ? 3.654 -21.016 13.516 1 94.69 80 LEU A O 1
ATOM 615 N N . GLU A 1 81 ? 4.41 -22.922 14.258 1 95.69 81 GLU A N 1
ATOM 616 C CA . GLU A 1 81 ? 5.754 -22.406 14.477 1 95.69 81 GLU A CA 1
ATOM 617 C C . GLU A 1 81 ? 6.395 -21.953 13.164 1 95.69 81 GLU A C 1
ATOM 619 O O . GLU A 1 81 ? 7.117 -20.969 13.125 1 95.69 81 GLU A O 1
ATOM 624 N N . SER A 1 82 ? 6.176 -22.719 12.141 1 96.44 82 SER A N 1
ATOM 625 C CA . SER A 1 82 ? 6.691 -22.344 10.828 1 96.44 82 SER A CA 1
ATOM 626 C C . SER A 1 82 ? 6.09 -21.031 10.344 1 96.44 82 SER A C 1
ATOM 628 O O . SER A 1 82 ? 6.805 -20.172 9.82 1 96.44 82 SER A O 1
ATOM 630 N N . HIS A 1 83 ? 4.824 -20.938 10.531 1 97.19 83 HIS A N 1
ATOM 631 C CA . HIS A 1 83 ? 4.129 -19.703 10.195 1 97.19 83 HIS A CA 1
ATOM 632 C C . HIS A 1 83 ? 4.707 -18.516 10.953 1 97.19 83 HIS A C 1
ATOM 634 O O . HIS A 1 83 ? 5.031 -17.484 10.352 1 97.19 83 HIS A O 1
ATOM 640 N N . ARG A 1 84 ? 4.852 -18.641 12.219 1 97.75 84 ARG A N 1
ATOM 641 C CA . ARG A 1 84 ? 5.355 -17.578 13.078 1 97.75 84 ARG A CA 1
ATOM 642 C C . ARG A 1 84 ? 6.773 -17.172 12.68 1 97.75 84 ARG A C 1
ATOM 644 O O . ARG A 1 84 ? 7.102 -15.992 12.617 1 97.75 84 ARG A O 1
ATOM 651 N N . ARG A 1 85 ? 7.586 -18.141 12.445 1 97.56 85 ARG A N 1
ATOM 652 C CA . ARG A 1 85 ? 8.969 -17.891 12.055 1 97.56 85 ARG A CA 1
ATOM 653 C C . ARG A 1 85 ? 9.039 -17.125 10.734 1 97.56 85 ARG A C 1
ATOM 655 O O . ARG A 1 85 ? 9.805 -16.172 10.602 1 97.56 85 ARG A O 1
ATOM 662 N N . PHE A 1 86 ? 8.25 -17.578 9.797 1 98.44 86 PHE A N 1
ATOM 663 C CA . PHE A 1 86 ? 8.219 -16.922 8.492 1 98.44 86 PHE A CA 1
ATOM 664 C C . PHE A 1 86 ? 7.797 -15.469 8.625 1 98.44 86 PHE A C 1
ATOM 666 O O . PHE A 1 86 ? 8.461 -14.57 8.094 1 98.44 86 PHE A O 1
ATOM 673 N N . VAL A 1 87 ? 6.715 -15.266 9.336 1 98.62 87 VAL A N 1
ATOM 674 C CA . VAL A 1 87 ? 6.133 -13.938 9.508 1 98.62 87 VAL A CA 1
ATOM 675 C C . VAL A 1 87 ? 7.129 -13.023 10.211 1 98.62 87 VAL A C 1
ATOM 677 O O . VAL A 1 87 ? 7.375 -11.898 9.766 1 98.62 87 VAL A O 1
ATOM 680 N N . LYS A 1 88 ? 7.715 -13.461 11.273 1 98.38 88 LYS A N 1
ATOM 681 C CA . LYS A 1 88 ? 8.695 -12.68 12.016 1 98.38 88 LYS A CA 1
ATOM 682 C C . LYS A 1 88 ? 9.867 -12.273 11.125 1 98.38 88 LYS A C 1
ATOM 684 O O . LYS A 1 88 ? 10.258 -11.102 11.109 1 98.38 88 LYS A O 1
ATOM 689 N N . ALA A 1 89 ? 10.375 -13.172 10.391 1 98.25 89 ALA A N 1
ATOM 690 C CA . ALA A 1 89 ? 11.539 -12.922 9.539 1 98.25 89 ALA A CA 1
ATOM 691 C C . ALA A 1 89 ? 11.211 -11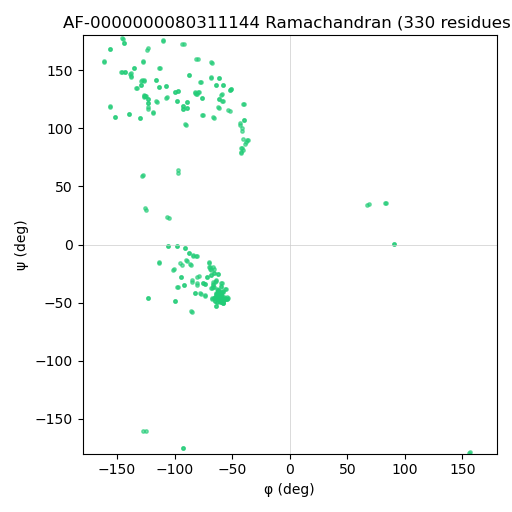.914 8.438 1 98.25 89 ALA A C 1
ATOM 693 O O . ALA A 1 89 ? 11.938 -10.938 8.242 1 98.25 89 ALA A O 1
ATOM 694 N N . THR A 1 90 ? 10.125 -12.133 7.766 1 98.62 90 THR A N 1
ATOM 695 C CA . THR A 1 90 ? 9.836 -11.328 6.582 1 98.62 90 THR A CA 1
ATOM 696 C C . THR A 1 90 ? 9.367 -9.93 6.977 1 98.62 90 THR A C 1
ATOM 698 O O . THR A 1 90 ? 9.641 -8.953 6.27 1 98.62 90 THR A O 1
ATOM 701 N N . THR A 1 91 ? 8.648 -9.812 8.133 1 98.5 91 THR A N 1
ATOM 702 C CA . THR A 1 91 ? 8.203 -8.5 8.578 1 98.5 91 THR A CA 1
ATOM 703 C C . THR A 1 91 ? 9.383 -7.625 8.961 1 98.5 91 THR A C 1
ATOM 705 O O . THR A 1 91 ? 9.289 -6.395 8.93 1 98.5 91 THR A O 1
ATOM 708 N N . ALA A 1 92 ? 10.516 -8.203 9.219 1 97.38 92 ALA A N 1
ATOM 709 C CA . ALA A 1 92 ? 11.703 -7.477 9.656 1 97.38 92 ALA A CA 1
ATOM 710 C C . ALA A 1 92 ? 12.547 -7.031 8.461 1 97.38 92 ALA A C 1
ATOM 712 O O . ALA A 1 92 ? 13.461 -6.215 8.602 1 97.38 92 ALA A O 1
ATOM 713 N N . MET A 1 93 ? 12.297 -7.539 7.332 1 97.25 93 MET A N 1
ATOM 714 C CA . MET A 1 93 ? 13.07 -7.211 6.133 1 97.25 93 MET A CA 1
ATOM 715 C C . MET A 1 93 ? 12.594 -5.895 5.527 1 97.25 93 MET A C 1
ATOM 717 O O . MET A 1 93 ? 11.414 -5.75 5.195 1 97.25 93 MET A O 1
ATOM 721 N N . SER A 1 94 ? 13.5 -4.957 5.246 1 96.81 94 SER A N 1
ATOM 722 C CA . SER A 1 94 ? 13.148 -3.631 4.754 1 96.81 94 SER A CA 1
ATOM 723 C C . SER A 1 94 ? 12.664 -3.689 3.307 1 96.81 94 SER A C 1
ATOM 725 O O . SER A 1 94 ? 11.852 -2.867 2.885 1 96.81 94 SER A O 1
ATOM 727 N N . GLU A 1 95 ? 13.141 -4.664 2.6 1 97.81 95 GLU A N 1
ATOM 728 C CA . GLU A 1 95 ? 12.758 -4.816 1.2 1 97.81 95 GLU A CA 1
ATOM 729 C C . GLU A 1 95 ? 11.281 -5.203 1.074 1 97.81 95 GLU A C 1
ATOM 731 O O . GLU A 1 95 ? 10.664 -4.988 0.03 1 97.81 95 GLU A O 1
ATOM 736 N N . VAL A 1 96 ? 10.758 -5.859 2.129 1 98.62 96 VAL A N 1
ATOM 737 C CA . VAL A 1 96 ? 9.391 -6.371 2.104 1 98.62 96 VAL A CA 1
ATOM 738 C C . VAL A 1 96 ? 8.43 -5.301 2.607 1 98.62 96 VAL A C 1
ATOM 740 O O . VAL A 1 96 ? 8.43 -4.961 3.793 1 98.62 96 VAL A O 1
ATOM 743 N N . LEU A 1 97 ? 7.551 -4.906 1.722 1 98.5 97 LEU A N 1
ATOM 744 C CA . LEU A 1 97 ? 6.625 -3.832 2.068 1 98.5 97 LEU A CA 1
ATOM 745 C C . LEU A 1 97 ? 5.336 -4.395 2.658 1 98.5 97 LEU A C 1
ATOM 747 O O . LEU A 1 97 ? 4.691 -3.746 3.484 1 98.5 97 LEU A O 1
ATOM 751 N N . GLU A 1 98 ? 4.934 -5.504 2.182 1 98.81 98 GLU A N 1
ATOM 752 C CA . GLU A 1 98 ? 3.701 -6.145 2.637 1 98.81 98 GLU A CA 1
ATOM 753 C C . GLU A 1 98 ? 3.889 -7.648 2.801 1 98.81 98 GLU A C 1
ATOM 755 O O . GLU A 1 98 ? 4.625 -8.273 2.035 1 98.81 98 GLU A O 1
ATOM 760 N N . VAL A 1 99 ? 3.242 -8.195 3.779 1 98.88 99 VAL A N 1
ATOM 761 C CA . VAL A 1 99 ? 3.193 -9.625 4.055 1 98.88 99 VAL A CA 1
ATOM 762 C C . VAL A 1 99 ? 1.744 -10.062 4.25 1 98.88 99 VAL A C 1
ATOM 764 O O . VAL A 1 99 ? 1.132 -9.766 5.281 1 98.88 99 VAL A O 1
ATOM 767 N N . HIS A 1 100 ? 1.222 -10.805 3.291 1 98.88 100 HIS A N 1
ATOM 768 C CA . HIS A 1 100 ? -0.168 -11.25 3.324 1 98.88 100 HIS A CA 1
ATOM 769 C C . HIS A 1 100 ? -0.259 -12.766 3.418 1 98.88 100 HIS A C 1
ATOM 771 O O . HIS A 1 100 ? 0.304 -13.477 2.582 1 98.88 100 HIS A O 1
ATOM 777 N N . HIS A 1 101 ? -0.933 -13.266 4.434 1 98.69 101 HIS A N 1
ATOM 778 C CA . HIS A 1 101 ? -1.375 -14.656 4.461 1 98.69 101 HIS A CA 1
ATOM 779 C C . HIS A 1 101 ? -2.588 -14.867 3.559 1 98.69 101 HIS A C 1
ATOM 781 O O . HIS A 1 101 ? -3.605 -14.188 3.715 1 98.69 101 HIS A O 1
ATOM 787 N N . ILE A 1 102 ? -2.473 -15.836 2.643 1 98.44 102 ILE A N 1
ATOM 788 C CA . ILE A 1 102 ? -3.516 -15.875 1.626 1 98.44 102 ILE A CA 1
ATOM 789 C C . ILE A 1 102 ? -4.117 -17.281 1.557 1 98.44 102 ILE A C 1
ATOM 791 O O . ILE A 1 102 ? -3.498 -18.25 1.998 1 98.44 102 ILE A O 1
ATOM 795 N N . ALA A 1 103 ? -5.383 -17.312 1.028 1 96.62 103 ALA A N 1
ATOM 796 C CA . ALA A 1 103 ? -6.09 -18.562 0.757 1 96.62 103 ALA A CA 1
ATOM 797 C C . ALA A 1 103 ? -5.945 -18.969 -0.707 1 96.62 103 ALA A C 1
ATOM 799 O O . ALA A 1 103 ? -6.918 -18.969 -1.461 1 96.62 103 ALA A O 1
ATOM 800 N N . GLY A 1 104 ? -4.922 -19.203 -1.179 1 92.88 104 GLY A N 1
ATOM 801 C CA . GLY A 1 104 ? -4.652 -19.656 -2.537 1 92.88 104 GLY A CA 1
ATOM 802 C C . GLY A 1 104 ? -3.842 -20.938 -2.592 1 92.88 104 GLY A C 1
ATOM 803 O O . GLY A 1 104 ? -3.824 -21.703 -1.632 1 92.88 104 GLY A O 1
ATOM 804 N N . ASP A 1 105 ? -3.211 -21.172 -3.779 1 93.25 105 ASP A N 1
ATOM 805 C CA . ASP A 1 105 ? -2.328 -22.328 -3.939 1 93.25 105 ASP A CA 1
ATOM 806 C C . ASP A 1 105 ? -1.088 -22.203 -3.059 1 93.25 105 ASP A C 1
ATOM 808 O O . ASP A 1 105 ? -0.468 -23.203 -2.697 1 93.25 105 ASP A O 1
ATOM 812 N N . GLU A 1 106 ? -0.768 -20.984 -2.732 1 97.38 106 GLU A N 1
ATOM 813 C CA . GLU A 1 106 ? 0.373 -20.688 -1.867 1 97.38 106 GLU A CA 1
ATOM 814 C C . GLU A 1 106 ? -0.083 -20.172 -0.507 1 97.38 106 GLU A C 1
ATOM 816 O O . GLU A 1 106 ? -1.273 -19.938 -0.294 1 97.38 106 GLU A O 1
ATOM 821 N N . ASP A 1 107 ? 0.873 -19.969 0.401 1 98.06 107 ASP A N 1
ATOM 822 C CA . ASP A 1 107 ? 0.539 -19.609 1.774 1 98.06 107 ASP A CA 1
ATOM 823 C C . ASP A 1 107 ? 0.636 -18.094 1.98 1 98.06 107 ASP A C 1
ATOM 825 O O . ASP A 1 107 ? -0.176 -17.516 2.697 1 98.06 107 ASP A O 1
ATOM 829 N N . PHE A 1 108 ? 1.646 -17.5 1.307 1 98.75 108 PHE A N 1
ATOM 830 C CA . PHE A 1 108 ? 1.871 -16.078 1.537 1 98.75 108 PHE A CA 1
ATOM 831 C C . PHE A 1 108 ? 2.094 -15.344 0.219 1 98.75 108 PHE A C 1
ATOM 833 O O . PHE A 1 108 ? 2.568 -15.938 -0.753 1 98.75 108 PHE A O 1
ATOM 840 N N . LEU A 1 109 ? 1.748 -14.109 0.22 1 98.88 109 LEU A N 1
ATOM 841 C CA . LEU A 1 109 ? 2.098 -13.164 -0.835 1 98.88 109 LEU A CA 1
ATOM 842 C C . LEU A 1 109 ? 2.855 -11.969 -0.265 1 98.88 109 LEU A C 1
ATOM 844 O O . LEU A 1 109 ? 2.369 -11.305 0.651 1 98.88 109 LEU A O 1
ATOM 848 N N . LEU A 1 110 ? 4.043 -11.727 -0.745 1 98.94 110 LEU A N 1
ATOM 849 C CA . LEU A 1 110 ? 4.883 -10.609 -0.336 1 98.94 110 LEU A CA 1
ATOM 850 C C . LEU A 1 110 ? 4.953 -9.555 -1.434 1 98.94 110 LEU A C 1
ATOM 852 O O . LEU A 1 110 ? 5.035 -9.883 -2.617 1 98.94 110 LEU A O 1
ATOM 856 N N . LYS A 1 111 ? 4.848 -8.367 -1.079 1 98.88 111 LYS A N 1
ATOM 857 C CA . LYS A 1 111 ? 5.215 -7.262 -1.959 1 98.88 111 LYS A CA 1
ATOM 858 C C . LYS A 1 111 ? 6.621 -6.758 -1.649 1 98.88 111 LYS A C 1
ATOM 860 O O . LYS A 1 111 ? 6.902 -6.344 -0.523 1 98.88 111 LYS A O 1
ATOM 865 N N . VAL A 1 112 ? 7.492 -6.738 -2.617 1 98.81 112 VAL A N 1
ATOM 866 C CA . VAL A 1 112 ? 8.914 -6.488 -2.4 1 98.81 112 VAL A CA 1
ATOM 867 C C . VAL A 1 112 ? 9.398 -5.387 -3.34 1 98.81 112 VAL A C 1
ATOM 869 O O . VAL A 1 112 ? 9.016 -5.352 -4.512 1 98.81 112 VAL A O 1
ATOM 872 N N . VAL A 1 113 ? 10.266 -4.512 -2.859 1 98.56 113 VAL A N 1
ATOM 873 C CA . VAL A 1 113 ? 10.906 -3.514 -3.711 1 98.56 113 VAL A CA 1
ATOM 874 C C . VAL A 1 113 ? 12.414 -3.543 -3.498 1 98.56 113 VAL A C 1
ATOM 876 O O . VAL A 1 113 ? 12.891 -3.713 -2.371 1 98.56 113 VAL A O 1
ATOM 879 N N . VAL A 1 114 ? 13.148 -3.461 -4.566 1 98 114 VAL A N 1
ATOM 880 C CA . VAL A 1 114 ? 14.602 -3.449 -4.547 1 98 114 VAL A CA 1
ATOM 881 C C . VAL A 1 114 ? 15.125 -2.547 -5.66 1 98 114 VAL A C 1
ATOM 883 O O . VAL A 1 114 ? 14.344 -1.976 -6.426 1 98 114 VAL A O 1
ATOM 886 N N . GLU A 1 115 ? 16.422 -2.404 -5.723 1 96.75 115 GLU A N 1
ATOM 887 C CA . GLU A 1 115 ? 17.047 -1.422 -6.605 1 96.75 115 GLU A CA 1
ATOM 888 C C . GLU A 1 115 ? 17.125 -1.938 -8.039 1 96.75 115 GLU A C 1
ATOM 890 O O . GLU A 1 115 ? 17.078 -1.156 -8.992 1 96.75 115 GLU A O 1
ATOM 895 N N . SER A 1 116 ? 17.328 -3.25 -8.148 1 97.19 116 SER A N 1
ATOM 896 C CA . SER A 1 116 ? 17.562 -3.869 -9.453 1 97.19 116 SER A CA 1
ATOM 897 C C . SER A 1 116 ? 17.188 -5.348 -9.438 1 97.19 116 SER A C 1
ATOM 899 O O . SER A 1 116 ? 16.922 -5.914 -8.375 1 97.19 116 SER A O 1
ATOM 901 N N . VAL A 1 117 ? 17.141 -5.879 -10.617 1 97.69 117 VAL A N 1
ATOM 902 C CA . VAL A 1 117 ? 16.875 -7.309 -10.719 1 97.69 117 VAL A CA 1
ATOM 903 C C . VAL A 1 117 ? 17.984 -8.094 -10.039 1 97.69 117 VAL A C 1
ATOM 905 O O . VAL A 1 117 ? 17.734 -9.102 -9.375 1 97.69 117 VAL A O 1
ATOM 908 N N . ARG A 1 118 ? 19.188 -7.602 -10.227 1 97.75 118 ARG A N 1
ATOM 909 C CA . ARG A 1 118 ? 20.312 -8.227 -9.539 1 97.75 118 ARG A CA 1
ATOM 910 C C . ARG A 1 118 ? 20.141 -8.164 -8.023 1 97.75 118 ARG A C 1
ATOM 912 O O . ARG A 1 118 ? 20.391 -9.148 -7.328 1 97.75 118 ARG A O 1
ATOM 919 N N . ALA A 1 119 ? 19.766 -7.035 -7.52 1 97.44 119 ALA A N 1
ATOM 920 C CA . ALA A 1 119 ? 19.5 -6.883 -6.09 1 97.44 119 ALA A CA 1
ATOM 921 C C . ALA A 1 119 ? 18.391 -7.824 -5.637 1 97.44 119 ALA A C 1
ATOM 923 O O . ALA A 1 119 ? 18.422 -8.336 -4.512 1 97.44 119 ALA A O 1
ATOM 924 N N . PHE A 1 120 ? 17.438 -8.062 -6.57 1 98.31 120 PHE A N 1
ATOM 925 C CA . PHE A 1 120 ? 16.375 -8.992 -6.238 1 98.31 120 PHE A CA 1
ATOM 926 C C . PHE A 1 120 ? 16.906 -10.414 -6.094 1 98.31 120 PHE A C 1
ATOM 928 O O . PHE A 1 120 ? 16.547 -11.133 -5.16 1 98.31 120 PHE A O 1
ATOM 935 N N . GLU A 1 121 ? 17.656 -10.742 -7.004 1 98 121 GLU A N 1
ATOM 936 C CA . GLU A 1 121 ? 18.281 -12.062 -6.918 1 98 121 GLU A CA 1
ATOM 937 C C . GLU A 1 121 ? 19.031 -12.234 -5.602 1 98 121 GLU A C 1
ATOM 939 O O . GLU A 1 121 ? 18.891 -13.258 -4.93 1 98 121 GLU A O 1
ATOM 944 N N . SER A 1 122 ? 19.828 -11.219 -5.25 1 97.69 122 SER A N 1
ATOM 945 C CA . SER A 1 122 ? 20.547 -11.25 -3.988 1 97.69 122 SER A CA 1
ATOM 946 C C . SER A 1 122 ? 19.594 -11.344 -2.801 1 97.69 122 SER A C 1
ATOM 948 O O . SER A 1 122 ? 19.828 -12.117 -1.873 1 97.69 122 SER A O 1
ATOM 950 N N . PHE A 1 123 ? 18.594 -10.625 -2.822 1 98.06 123 PHE A N 1
ATOM 951 C CA . PHE A 1 123 ? 17.578 -10.664 -1.773 1 98.06 123 PHE A CA 1
ATOM 952 C C . PHE A 1 123 ? 17 -12.062 -1.649 1 98.06 123 PHE A C 1
ATOM 954 O O . PHE A 1 123 ? 16.891 -12.609 -0.546 1 98.06 123 PHE A O 1
ATOM 961 N N . LEU A 1 124 ? 16.578 -12.617 -2.82 1 98.06 124 LEU A N 1
ATOM 962 C CA . LEU A 1 124 ? 15.953 -13.938 -2.873 1 98.06 124 LEU A CA 1
ATOM 963 C C . LEU A 1 124 ? 16.891 -15 -2.314 1 98.06 124 LEU A C 1
ATOM 965 O O . LEU A 1 124 ? 16.5 -15.781 -1.444 1 98.06 124 LEU A O 1
ATOM 969 N N . LEU A 1 125 ? 18.125 -14.945 -2.686 1 97.06 125 LEU A N 1
ATOM 970 C CA . LEU A 1 125 ? 19.062 -16.016 -2.389 1 97.06 125 LEU A CA 1
ATOM 971 C C . LEU A 1 125 ? 19.672 -15.844 -1.001 1 97.06 125 LEU A C 1
ATOM 973 O O . LEU A 1 125 ? 19.953 -16.828 -0.314 1 97.06 125 LEU A O 1
ATOM 977 N N . ASP A 1 126 ? 19.812 -14.602 -0.565 1 97.06 126 ASP A N 1
ATOM 978 C CA . ASP A 1 126 ? 20.562 -14.352 0.658 1 97.06 126 ASP A CA 1
ATOM 979 C C . ASP A 1 126 ? 19.625 -14.117 1.843 1 97.06 126 ASP A C 1
ATOM 981 O O . ASP A 1 126 ? 20.047 -14.242 2.998 1 97.06 126 ASP A O 1
ATOM 985 N N . ARG A 1 127 ? 18.484 -13.766 1.588 1 96.94 127 ARG A N 1
ATOM 986 C CA . ARG A 1 127 ? 17.641 -13.328 2.701 1 96.94 127 ARG A CA 1
ATOM 987 C C . ARG A 1 127 ? 16.359 -14.156 2.775 1 96.94 127 ARG A C 1
ATOM 989 O O . ARG A 1 127 ? 16.047 -14.727 3.82 1 96.94 127 ARG A O 1
ATOM 996 N N . LEU A 1 128 ? 15.742 -14.344 1.669 1 98 128 LEU A N 1
ATOM 997 C CA . LEU A 1 128 ? 14.406 -14.938 1.717 1 98 128 LEU A CA 1
ATOM 998 C C . LEU A 1 128 ? 14.492 -16.453 1.75 1 98 128 LEU A C 1
ATOM 1000 O O . LEU A 1 128 ? 14.023 -17.094 2.701 1 98 128 LEU A O 1
ATOM 1004 N N . THR A 1 129 ? 15.125 -17.062 0.77 1 96.56 129 THR A N 1
ATOM 1005 C CA . THR A 1 129 ? 15.102 -18.516 0.602 1 96.56 129 THR A CA 1
ATOM 1006 C C . THR A 1 129 ? 15.906 -19.203 1.7 1 96.56 129 THR A C 1
ATOM 1008 O O . THR A 1 129 ? 15.734 -20.391 1.952 1 96.56 129 THR A O 1
ATOM 1011 N N . PRO A 1 130 ? 16.844 -18.453 2.418 1 95.81 130 PRO A N 1
ATOM 1012 C CA . PRO A 1 130 ? 17.516 -19.078 3.551 1 95.81 130 PRO A CA 1
ATOM 1013 C C . PRO A 1 130 ? 16.594 -19.312 4.742 1 95.81 130 PRO A C 1
ATOM 1015 O O . PRO A 1 130 ? 16.953 -20.016 5.684 1 95.81 130 PRO A O 1
ATOM 1018 N N . ILE A 1 131 ? 15.477 -18.703 4.77 1 96.5 131 ILE A N 1
ATOM 1019 C CA . ILE A 1 131 ? 14.5 -19.031 5.801 1 96.5 131 ILE A CA 1
ATOM 1020 C C . ILE A 1 131 ? 14.078 -20.484 5.668 1 96.5 131 ILE A C 1
ATOM 1022 O O . ILE A 1 131 ? 13.406 -20.859 4.707 1 96.5 131 ILE A O 1
ATOM 1026 N N . ALA A 1 132 ? 14.297 -21.328 6.633 1 94.62 132 ALA A N 1
ATOM 1027 C CA . ALA A 1 132 ? 14.297 -22.797 6.559 1 94.62 132 ALA A CA 1
ATOM 1028 C C . ALA A 1 132 ? 12.891 -23.328 6.32 1 94.62 132 ALA A C 1
ATOM 1030 O O . ALA A 1 132 ? 12.719 -24.453 5.836 1 94.62 132 ALA A O 1
ATOM 1031 N N . VAL A 1 133 ? 11.938 -22.578 6.609 1 97.25 133 VAL A N 1
ATOM 1032 C CA . VAL A 1 133 ? 10.57 -23.078 6.582 1 97.25 133 VAL A CA 1
ATOM 1033 C C . VAL A 1 133 ? 9.992 -22.922 5.18 1 97.25 133 VAL A C 1
ATOM 1035 O O . VAL A 1 133 ? 8.914 -23.438 4.887 1 97.25 133 VAL A O 1
ATOM 1038 N N . ILE A 1 134 ? 10.648 -22.281 4.285 1 98.06 134 ILE A N 1
ATOM 1039 C CA . ILE A 1 134 ? 10.133 -22.031 2.943 1 98.06 134 ILE A CA 1
ATOM 1040 C C . ILE A 1 134 ? 10.289 -23.281 2.08 1 98.06 134 ILE A C 1
ATOM 1042 O O . ILE A 1 134 ? 11.367 -23.875 2.035 1 98.06 134 ILE A O 1
ATOM 1046 N N . GLY A 1 135 ? 9.234 -23.625 1.435 1 97.75 135 GLY A N 1
ATOM 1047 C CA . GLY A 1 135 ? 9.266 -24.75 0.51 1 97.75 135 GLY A CA 1
ATOM 1048 C C . GLY A 1 135 ? 9.406 -24.328 -0.94 1 97.75 135 GLY A C 1
ATOM 1049 O O . GLY A 1 135 ? 10.227 -24.875 -1.679 1 97.75 135 GLY A O 1
ATOM 1050 N N . ARG A 1 136 ? 8.641 -23.406 -1.382 1 97.5 136 ARG A N 1
ATOM 1051 C CA . ARG A 1 136 ? 8.625 -22.938 -2.766 1 97.5 136 ARG A CA 1
ATOM 1052 C C . ARG A 1 136 ? 8.391 -21.438 -2.838 1 97.5 136 ARG A C 1
ATOM 1054 O O . ARG A 1 136 ? 7.664 -20.875 -2.014 1 97.5 136 ARG A O 1
ATOM 1061 N N . VAL A 1 137 ? 8.992 -20.859 -3.875 1 97.88 137 VAL A N 1
ATOM 1062 C CA . VAL A 1 137 ? 8.805 -19.438 -4.133 1 97.88 137 VAL A CA 1
ATOM 1063 C C . VAL A 1 137 ? 8.492 -19.219 -5.609 1 97.88 137 VAL A C 1
ATOM 1065 O O . VAL A 1 137 ? 9.125 -19.828 -6.48 1 97.88 137 VAL A O 1
ATOM 1068 N N . LYS A 1 138 ? 7.547 -18.438 -5.859 1 97.56 138 LYS A N 1
ATOM 1069 C CA . LYS A 1 138 ? 7.227 -17.953 -7.203 1 97.56 138 LYS A CA 1
ATOM 1070 C C . LYS A 1 138 ? 7.188 -16.438 -7.254 1 97.56 138 LYS A C 1
ATOM 1072 O O . LYS A 1 138 ? 6.492 -15.797 -6.457 1 97.56 138 LYS A O 1
ATOM 1077 N N . THR A 1 139 ? 7.934 -15.914 -8.211 1 98.19 139 THR A N 1
ATOM 1078 C CA . THR A 1 139 ? 8.07 -14.461 -8.266 1 98.19 139 THR A CA 1
ATOM 1079 C C . THR A 1 139 ? 7.41 -13.906 -9.523 1 98.19 139 THR A C 1
ATOM 1081 O O . THR A 1 139 ? 7.547 -14.477 -10.609 1 98.19 139 THR A O 1
ATOM 1084 N N . THR A 1 140 ? 6.68 -12.859 -9.398 1 98.44 140 THR A N 1
ATOM 1085 C CA . THR A 1 140 ? 6.141 -12.086 -10.508 1 98.44 140 THR A CA 1
ATOM 1086 C C . THR A 1 140 ? 6.574 -10.633 -10.422 1 98.44 140 THR A C 1
ATOM 1088 O O . THR A 1 140 ? 6.348 -9.969 -9.406 1 98.44 140 THR A O 1
ATOM 1091 N N . PHE A 1 141 ? 7.18 -10.148 -11.484 1 98.62 141 PHE A N 1
ATOM 1092 C CA . PHE A 1 141 ? 7.66 -8.773 -11.477 1 98.62 141 PHE A CA 1
ATOM 1093 C C . PHE A 1 141 ? 6.566 -7.812 -11.938 1 98.62 141 PHE A C 1
ATOM 1095 O O . PHE A 1 141 ? 5.75 -8.164 -12.789 1 98.62 141 PHE A O 1
ATOM 1102 N N . VAL A 1 142 ? 6.562 -6.68 -11.383 1 98.81 142 VAL A N 1
ATOM 1103 C CA . VAL A 1 142 ? 5.641 -5.617 -11.773 1 98.81 142 VAL A CA 1
ATOM 1104 C C . VAL A 1 142 ? 6.258 -4.781 -12.891 1 98.81 142 VAL A C 1
ATOM 1106 O O . VAL A 1 142 ? 7.367 -4.258 -12.742 1 98.81 142 VAL A O 1
ATOM 1109 N N . LEU A 1 143 ? 5.57 -4.719 -13.945 1 98.06 143 LEU A N 1
ATOM 1110 C CA . LEU A 1 143 ? 6.043 -3.92 -15.078 1 98.06 143 LEU A CA 1
ATOM 1111 C C . LEU A 1 143 ? 5.688 -2.449 -14.883 1 98.06 143 LEU A C 1
ATOM 1113 O O . LEU A 1 143 ? 6.492 -1.568 -15.195 1 98.06 143 LEU A O 1
ATOM 1117 N N . SER A 1 144 ? 4.527 -2.154 -14.422 1 97.69 144 SER A N 1
ATOM 1118 C CA . SER A 1 144 ? 4.047 -0.814 -14.102 1 97.69 144 SER A CA 1
ATOM 1119 C C . SER A 1 144 ? 2.844 -0.869 -13.172 1 97.69 144 SER A C 1
ATOM 1121 O O . SER A 1 144 ? 2.207 -1.915 -13.031 1 97.69 144 SER A O 1
ATOM 1123 N N . SER A 1 145 ? 2.643 0.185 -12.492 1 98.25 145 SER A N 1
ATOM 1124 C CA . SER A 1 145 ? 1.457 0.31 -11.648 1 98.25 145 SER A CA 1
ATOM 1125 C C . SER A 1 145 ? 0.634 1.536 -12.031 1 98.25 145 SER A C 1
ATOM 1127 O O . SER A 1 145 ? 1.108 2.668 -11.922 1 98.25 145 SER A O 1
ATOM 1129 N N . ALA A 1 146 ? -0.576 1.305 -12.477 1 98.38 146 ALA A N 1
ATOM 1130 C CA . ALA A 1 146 ? -1.451 2.418 -12.828 1 98.38 146 ALA A CA 1
ATOM 1131 C C . ALA A 1 146 ? -2.078 3.043 -11.586 1 98.38 146 ALA A C 1
ATOM 1133 O O . ALA A 1 146 ? -2.48 4.207 -11.609 1 98.38 146 ALA A O 1
ATOM 1134 N N . LYS A 1 147 ? -2.236 2.338 -10.594 1 98.12 147 LYS A N 1
ATOM 1135 C CA . LYS A 1 147 ? -2.697 2.742 -9.266 1 98.12 147 LYS A CA 1
ATOM 1136 C C . LYS A 1 147 ? -1.914 2.027 -8.172 1 98.12 147 LYS A C 1
ATOM 1138 O O . LYS A 1 147 ? -2.029 0.81 -8.008 1 98.12 147 LYS A O 1
ATOM 1143 N N . HIS A 1 148 ? -1.119 2.734 -7.426 1 96.25 148 HIS A N 1
ATOM 1144 C CA . HIS A 1 148 ? -0.215 2.137 -6.449 1 96.25 148 HIS A CA 1
ATOM 1145 C C . HIS A 1 148 ? -0.842 2.111 -5.062 1 96.25 148 HIS A C 1
ATOM 1147 O O . HIS A 1 148 ? -0.449 1.308 -4.211 1 96.25 148 HIS A O 1
ATOM 1153 N N . ARG A 1 149 ? -1.681 3.031 -4.887 1 94.88 149 ARG A N 1
ATOM 1154 C CA . ARG A 1 149 ? -2.375 3.207 -3.615 1 94.88 149 ARG A CA 1
ATOM 1155 C C . ARG A 1 149 ? -3.693 3.947 -3.809 1 94.88 149 ARG A C 1
ATOM 1157 O O . ARG A 1 149 ? -3.705 5.105 -4.23 1 94.88 149 ARG A O 1
ATOM 1164 N N . GLY A 1 150 ? -4.777 3.352 -3.488 1 95.38 150 GLY A N 1
ATOM 1165 C CA . GLY A 1 150 ? -6.047 4.059 -3.441 1 95.38 150 GLY A CA 1
ATOM 1166 C C . GLY A 1 150 ? -6.617 4.172 -2.039 1 95.38 150 GLY A C 1
ATOM 1167 O O . GLY A 1 150 ? -6.301 3.355 -1.168 1 95.38 150 GLY A O 1
ATOM 1168 N N . PRO A 1 151 ? -7.406 5.262 -1.828 1 97 151 PRO A N 1
ATOM 1169 C CA . PRO A 1 151 ? -8.086 5.328 -0.532 1 97 151 PRO A CA 1
ATOM 1170 C C . PRO A 1 151 ? -9.047 4.164 -0.314 1 97 151 PRO A C 1
ATOM 1172 O O . PRO A 1 151 ? -9.633 3.652 -1.274 1 97 151 PRO A O 1
ATOM 1175 N N . VAL A 1 152 ? -9.094 3.711 0.922 1 97.88 152 VAL A N 1
ATOM 1176 C CA . VAL A 1 152 ? -10.148 2.773 1.283 1 97.88 152 VAL A CA 1
ATOM 1177 C C . VAL A 1 152 ? -11.516 3.434 1.091 1 97.88 152 VAL A C 1
ATOM 1179 O O . VAL A 1 152 ? -11.75 4.543 1.579 1 97.88 152 VAL A O 1
ATOM 1182 N N . PRO A 1 153 ? -12.383 2.801 0.314 1 97 153 PRO A N 1
ATOM 1183 C CA . PRO A 1 153 ? -13.703 3.41 0.127 1 97 153 PRO A CA 1
ATOM 1184 C C . PRO A 1 153 ? -14.508 3.48 1.422 1 97 153 PRO A C 1
ATOM 1186 O O . PRO A 1 153 ? -14.531 2.52 2.195 1 97 153 PRO A O 1
ATOM 1189 N N . LEU A 1 154 ? -15.148 4.566 1.664 1 95.56 154 LEU A N 1
ATOM 1190 C CA . LEU A 1 154 ? -15.852 4.773 2.926 1 95.56 154 LEU A CA 1
ATOM 1191 C C . LEU A 1 154 ? -17.359 4.836 2.709 1 95.56 154 LEU A C 1
ATOM 1193 O O . LEU A 1 154 ? -18.125 4.844 3.672 1 95.56 154 LEU A O 1
ATOM 1197 N N . ARG A 1 155 ? -17.766 5.02 1.432 1 85.75 155 ARG A N 1
ATOM 1198 C CA . ARG A 1 155 ? -19.188 5.074 1.093 1 85.75 155 ARG A CA 1
ATOM 1199 C C . ARG A 1 155 ? -19.531 4.074 -0.008 1 85.75 155 ARG A C 1
ATOM 1201 O O . ARG A 1 155 ? -18.688 3.742 -0.835 1 85.75 155 ARG A O 1
ATOM 1208 N N . ASP A 1 156 ? -20.688 3.51 0.193 1 74.12 156 ASP A N 1
ATOM 1209 C CA . ASP A 1 156 ? -21.125 2.576 -0.844 1 74.12 156 ASP A CA 1
ATOM 1210 C C . ASP A 1 156 ? -21.391 3.303 -2.158 1 74.12 156 ASP A C 1
ATOM 1212 O O . ASP A 1 156 ? -21.891 4.43 -2.156 1 74.12 156 ASP A O 1
ATOM 1216 N N . GLU A 1 157 ? -20.578 3.096 -3.076 1 63.19 157 GLU A N 1
ATOM 1217 C CA . GLU A 1 157 ? -20.938 3.682 -4.363 1 63.19 157 GLU A CA 1
ATOM 1218 C C . GLU A 1 157 ? -22.344 3.26 -4.781 1 63.19 157 GLU A C 1
ATOM 1220 O O . GLU A 1 157 ? -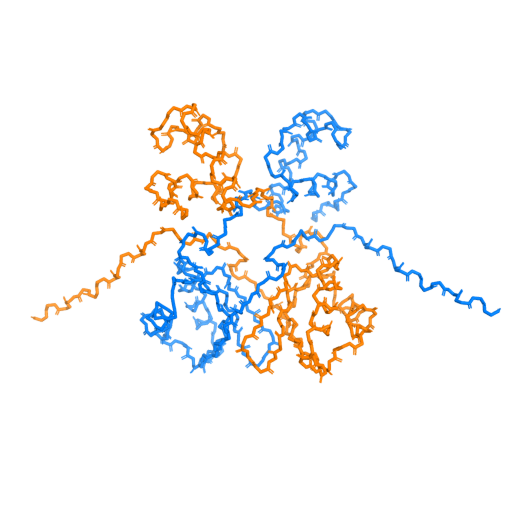22.781 2.145 -4.484 1 63.19 157 GLU A O 1
ATOM 1225 N N . ALA A 1 158 ? -23.203 4.246 -4.867 1 53.25 158 ALA A N 1
ATOM 1226 C CA . ALA A 1 158 ? -24.562 3.99 -5.316 1 53.25 158 ALA A CA 1
ATOM 1227 C C . ALA A 1 158 ? -24.578 2.996 -6.473 1 53.25 158 ALA A C 1
ATOM 1229 O O . ALA A 1 158 ? -23.688 3 -7.316 1 53.25 158 ALA A O 1
ATOM 1230 N N . PRO A 1 159 ? -25.266 1.884 -6.289 1 48.41 159 PRO A N 1
ATOM 1231 C CA . PRO A 1 159 ? -25.422 0.958 -7.414 1 48.41 159 PRO A CA 1
ATOM 1232 C C . PRO A 1 159 ? -25.656 1.678 -8.742 1 48.41 159 PRO A C 1
ATOM 1234 O O . PRO A 1 159 ? -26.266 2.748 -8.766 1 48.41 159 PRO A O 1
ATOM 1237 N N . VAL A 1 160 ? -24.688 1.714 -9.656 1 44.5 160 VAL A N 1
ATOM 1238 C CA . VAL A 1 160 ? -25.031 2.211 -10.984 1 44.5 160 VAL A CA 1
ATOM 1239 C C . VAL A 1 160 ? -26.391 1.665 -11.398 1 44.5 160 VAL A C 1
ATOM 1241 O O . VAL A 1 160 ? -26.562 0.452 -11.531 1 44.5 160 VAL A O 1
ATOM 1244 N N . ARG A 1 161 ? -27.359 2.221 -11.008 1 39 161 ARG A N 1
ATOM 1245 C CA . ARG A 1 161 ? -28.641 1.826 -11.562 1 39 161 ARG A CA 1
ATOM 1246 C C . ARG A 1 161 ? -28.562 1.646 -13.078 1 39 161 ARG A C 1
ATOM 1248 O O . ARG A 1 161 ? -28.031 2.508 -13.781 1 39 161 ARG A O 1
ATOM 1255 N N . ALA A 1 162 ? -28.516 0.431 -13.461 1 40.06 162 ALA A N 1
ATOM 1256 C CA . ALA A 1 162 ? -28.734 0.228 -14.891 1 40.06 162 ALA A CA 1
ATOM 1257 C C . ALA A 1 162 ? -29.859 1.113 -15.406 1 40.06 162 ALA A C 1
ATOM 1259 O O . ALA A 1 162 ? -30.969 1.087 -14.859 1 40.06 162 ALA A O 1
ATOM 1260 N N . LYS A 1 163 ? -29.562 2.17 -16 1 38.91 163 LYS A N 1
ATOM 1261 C CA . LYS A 1 163 ? -30.625 2.832 -16.734 1 38.91 163 LYS A CA 1
ATOM 1262 C C . LYS A 1 163 ? -31.562 1.812 -17.406 1 38.91 163 LYS A C 1
ATOM 1264 O O . LYS A 1 163 ? -31.109 1.012 -18.219 1 38.91 163 LYS A O 1
ATOM 1269 N N . ARG A 1 164 ? -32.562 1.413 -16.75 1 35.41 164 ARG A N 1
ATOM 1270 C CA . ARG A 1 164 ? -33.625 0.674 -17.406 1 35.41 164 ARG A CA 1
ATOM 1271 C C . ARG A 1 164 ? -33.906 1.238 -18.797 1 35.41 164 ARG A C 1
ATOM 1273 O O . ARG A 1 164 ? -34.281 2.406 -18.938 1 35.41 164 ARG A O 1
ATOM 1280 N N . SER A 1 165 ? -33.125 0.706 -19.734 1 37.56 165 SER A N 1
ATOM 1281 C CA . SER A 1 165 ? -33.625 1.003 -21.062 1 37.56 165 SER A CA 1
ATOM 1282 C C . SER A 1 165 ? -35.156 0.847 -21.141 1 37.56 165 SER A C 1
ATOM 1284 O O . SER A 1 165 ? -35.688 -0.241 -20.906 1 37.56 165 SER A O 1
ATOM 1286 N N . THR A 1 166 ? -35.906 1.764 -20.703 1 34.41 166 THR A N 1
ATOM 1287 C CA . THR A 1 166 ? -37.281 1.819 -21.125 1 34.41 166 THR A CA 1
ATOM 1288 C C . THR A 1 166 ? -37.406 1.5 -22.609 1 34.41 166 THR A C 1
ATOM 1290 O O . THR A 1 166 ? -36.844 2.203 -23.453 1 34.41 166 THR A O 1
ATOM 1293 N N . ARG A 1 167 ? -37.594 0.241 -23.016 1 26.89 167 ARG A N 1
ATOM 1294 C CA . ARG A 1 167 ? -38.375 0.164 -24.25 1 26.89 167 ARG A CA 1
ATOM 1295 C C . ARG A 1 167 ? -39.719 0.844 -24.078 1 26.89 167 ARG A C 1
ATOM 1297 O O . ARG A 1 167 ? -40.375 0.707 -23.031 1 26.89 167 ARG A O 1
ATOM 1304 N N . MET B 1 1 ? 18.188 15.633 -15.461 1 46.66 1 MET B N 1
ATOM 1305 C CA . MET B 1 1 ? 18.641 14.516 -14.633 1 46.66 1 MET B CA 1
ATOM 1306 C C . MET B 1 1 ? 18.359 14.781 -13.156 1 46.66 1 MET B C 1
ATOM 1308 O O . MET B 1 1 ? 18.641 15.875 -12.656 1 46.66 1 MET B O 1
ATOM 1312 N N . ARG B 1 2 ? 17.453 14.102 -12.508 1 58.91 2 ARG B N 1
ATOM 1313 C CA . ARG B 1 2 ? 17.141 14.414 -11.117 1 58.91 2 ARG B CA 1
ATOM 1314 C C . ARG B 1 2 ? 18.375 14.289 -10.234 1 58.91 2 ARG B C 1
ATOM 1316 O O . ARG B 1 2 ? 19.188 13.383 -10.43 1 58.91 2 ARG B O 1
ATOM 1323 N N . ASP B 1 3 ? 18.75 15.352 -9.516 1 70.69 3 ASP B N 1
ATOM 1324 C CA . ASP B 1 3 ? 19.859 15.297 -8.586 1 70.69 3 A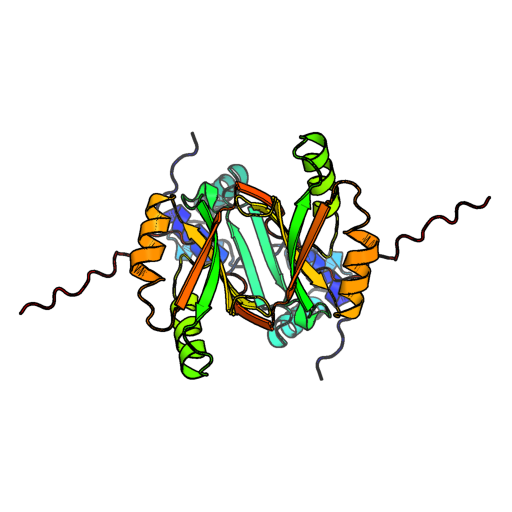SP B CA 1
ATOM 1325 C C . ASP B 1 3 ? 19.719 14.133 -7.613 1 70.69 3 ASP B C 1
ATOM 1327 O O . ASP B 1 3 ? 18.609 13.812 -7.188 1 70.69 3 ASP B O 1
ATOM 1331 N N . PRO B 1 4 ? 20.781 13.43 -7.465 1 85.06 4 PRO B N 1
ATOM 1332 C CA . PRO B 1 4 ? 20.719 12.312 -6.52 1 85.06 4 PRO B CA 1
ATOM 1333 C C . PRO B 1 4 ? 20.328 12.758 -5.109 1 85.06 4 PRO B C 1
ATOM 1335 O O . PRO B 1 4 ? 20.703 13.859 -4.68 1 85.06 4 PRO B O 1
ATOM 1338 N N . LEU B 1 5 ? 19.516 12.086 -4.457 1 93.19 5 LEU B N 1
ATOM 1339 C CA . LEU B 1 5 ? 19.141 12.344 -3.072 1 93.19 5 LEU B CA 1
ATOM 1340 C C . LEU B 1 5 ? 20.344 12.266 -2.15 1 93.19 5 LEU B C 1
ATOM 1342 O O . LEU B 1 5 ? 21.141 11.328 -2.242 1 93.19 5 LEU B O 1
ATOM 1346 N N . ASP B 1 6 ? 20.547 13.195 -1.38 1 94.19 6 ASP B N 1
ATOM 1347 C CA . ASP B 1 6 ? 21.625 13.109 -0.391 1 94.19 6 ASP B CA 1
ATOM 1348 C C . ASP B 1 6 ? 21.094 12.555 0.935 1 94.19 6 ASP B C 1
ATOM 1350 O O . ASP B 1 6 ? 19.953 12.117 1.023 1 94.19 6 ASP B O 1
ATOM 1354 N N . ASP B 1 7 ? 21.953 12.531 1.935 1 94.75 7 ASP B N 1
ATOM 1355 C CA . ASP B 1 7 ? 21.625 11.914 3.213 1 94.75 7 ASP B CA 1
ATOM 1356 C C . ASP B 1 7 ? 20.516 12.672 3.932 1 94.75 7 ASP B C 1
ATOM 1358 O O . ASP B 1 7 ? 19.703 12.078 4.633 1 94.75 7 ASP B O 1
ATOM 1362 N N . ILE B 1 8 ? 20.531 13.953 3.809 1 96.06 8 ILE B N 1
ATOM 1363 C CA . ILE B 1 8 ? 19.5 14.766 4.453 1 96.06 8 ILE B CA 1
ATOM 1364 C C . ILE B 1 8 ? 18.141 14.469 3.83 1 96.06 8 ILE B C 1
ATOM 1366 O O . ILE B 1 8 ? 17.156 14.289 4.543 1 96.06 8 ILE B O 1
ATOM 1370 N N . ASP B 1 9 ? 18.094 14.43 2.479 1 96.94 9 ASP B N 1
ATOM 1371 C CA . ASP B 1 9 ? 16.859 14.078 1.788 1 96.94 9 ASP B CA 1
ATOM 1372 C C . ASP B 1 9 ? 16.312 12.742 2.291 1 96.94 9 ASP B C 1
ATOM 1374 O O . ASP B 1 9 ? 15.117 12.617 2.57 1 96.94 9 ASP B O 1
ATOM 1378 N N . ARG B 1 10 ? 17.172 11.766 2.404 1 96.88 10 ARG B N 1
ATOM 1379 C CA . ARG B 1 10 ? 16.766 10.438 2.842 1 96.88 10 ARG B CA 1
ATOM 1380 C C . ARG B 1 10 ? 16.25 10.461 4.277 1 96.88 10 ARG B C 1
ATOM 1382 O O . ARG B 1 10 ? 15.281 9.773 4.605 1 96.88 10 ARG B O 1
ATOM 1389 N N . ALA B 1 11 ? 16.922 11.188 5.07 1 96.75 11 ALA B N 1
ATOM 1390 C CA . ALA B 1 11 ? 16.484 11.32 6.457 1 96.75 11 ALA B CA 1
ATOM 1391 C C . ALA B 1 11 ? 15.102 11.961 6.531 1 96.75 11 ALA B C 1
ATOM 1393 O O . ALA B 1 11 ? 14.258 11.539 7.328 1 96.75 11 ALA B O 1
ATOM 1394 N N . ILE B 1 12 ? 14.891 12.984 5.75 1 97.75 12 ILE B N 1
ATOM 1395 C CA . ILE B 1 12 ? 13.594 13.656 5.68 1 97.75 12 ILE B CA 1
ATOM 1396 C C . ILE B 1 12 ? 12.516 12.648 5.27 1 97.75 12 ILE B C 1
ATOM 1398 O O . ILE B 1 12 ? 11.477 12.547 5.926 1 97.75 12 ILE B O 1
ATOM 1402 N N . LEU B 1 13 ? 12.797 11.938 4.203 1 98.19 13 LEU B N 1
ATOM 1403 C CA . LEU B 1 13 ? 11.844 10.961 3.676 1 98.19 13 LEU B CA 1
ATOM 1404 C C . LEU B 1 13 ? 11.547 9.875 4.703 1 98.19 13 LEU B C 1
ATOM 1406 O O . LEU B 1 13 ? 10.398 9.461 4.859 1 98.19 13 LEU B O 1
ATOM 1410 N N . ASP B 1 14 ? 12.594 9.438 5.32 1 97.38 14 ASP B N 1
ATOM 1411 C CA . ASP B 1 14 ? 12.422 8.414 6.344 1 97.38 14 ASP B CA 1
ATOM 1412 C C . ASP B 1 14 ? 11.508 8.898 7.465 1 97.38 14 ASP B C 1
ATOM 1414 O O . ASP B 1 14 ? 10.578 8.195 7.859 1 97.38 14 ASP B O 1
ATOM 1418 N N . ALA B 1 15 ? 11.742 10.062 7.984 1 97.44 15 ALA B N 1
ATOM 1419 C CA . ALA B 1 15 ? 10.938 10.648 9.055 1 97.44 15 ALA B CA 1
ATOM 1420 C C . ALA B 1 15 ? 9.477 10.805 8.625 1 97.44 15 ALA B C 1
ATOM 1422 O O . ALA B 1 15 ? 8.562 10.469 9.383 1 97.44 15 ALA B O 1
ATOM 1423 N N . LEU B 1 16 ? 9.25 11.242 7.41 1 97.88 16 LEU B N 1
ATOM 1424 C CA . LEU B 1 16 ? 7.906 11.523 6.926 1 97.88 16 LEU B CA 1
ATOM 1425 C C . LEU B 1 16 ? 7.145 10.227 6.664 1 97.88 16 LEU B C 1
ATOM 1427 O O . LEU B 1 16 ? 5.922 10.172 6.828 1 97.88 16 LEU B O 1
ATOM 1431 N N . GLN B 1 17 ? 7.875 9.195 6.211 1 98 17 GLN B N 1
ATOM 1432 C CA . GLN B 1 17 ? 7.215 7.902 6.051 1 98 17 GLN B CA 1
ATOM 1433 C C . GLN B 1 17 ? 6.746 7.355 7.398 1 98 17 GLN B C 1
ATOM 1435 O O . GLN B 1 17 ? 5.727 6.668 7.473 1 98 17 GLN B O 1
ATOM 1440 N N . ARG B 1 18 ? 7.473 7.703 8.383 1 96.38 18 ARG B N 1
ATOM 1441 C CA . ARG B 1 18 ? 7.117 7.254 9.727 1 96.38 18 ARG B CA 1
ATOM 1442 C C . ARG B 1 18 ? 5.969 8.078 10.297 1 96.38 18 ARG B C 1
ATOM 1444 O O . ARG B 1 18 ? 5.059 7.531 10.922 1 96.38 18 ARG B O 1
ATOM 1451 N N . ASP B 1 19 ? 6.047 9.328 10.07 1 96.62 19 ASP B N 1
ATOM 1452 C CA . ASP B 1 19 ? 5 10.234 10.539 1 96.62 19 ASP B CA 1
ATOM 1453 C C . ASP B 1 19 ? 4.887 11.461 9.633 1 96.62 19 ASP B C 1
ATOM 1455 O O . ASP B 1 19 ? 5.676 12.398 9.75 1 96.62 19 ASP B O 1
ATOM 1459 N N . ALA B 1 20 ? 3.85 11.508 8.93 1 96.44 20 ALA B N 1
ATOM 1460 C CA . ALA B 1 20 ? 3.66 12.57 7.945 1 96.44 20 ALA B CA 1
ATOM 1461 C C . ALA B 1 20 ? 3.152 13.844 8.617 1 96.44 20 ALA B C 1
ATOM 1463 O O . ALA B 1 20 ? 3.1 14.906 7.984 1 96.44 20 ALA B O 1
ATOM 1464 N N . ARG B 1 21 ? 2.771 13.82 9.828 1 94.38 21 ARG B N 1
ATOM 1465 C CA . ARG B 1 21 ? 2.205 14.984 10.5 1 94.38 21 ARG B CA 1
ATOM 1466 C C . ARG B 1 21 ? 3.26 15.711 11.328 1 94.38 21 ARG B C 1
ATOM 1468 O O . ARG B 1 21 ? 2.967 16.719 11.984 1 94.38 21 ARG B O 1
ATOM 1475 N N . THR B 1 22 ? 4.438 15.172 11.312 1 94 22 THR B N 1
ATOM 1476 C CA . THR B 1 22 ? 5.52 15.867 12 1 94 22 THR B CA 1
ATOM 1477 C C . THR B 1 22 ? 5.586 17.328 11.555 1 94 22 THR B C 1
ATOM 1479 O O . THR B 1 22 ? 5.492 17.625 10.359 1 94 22 THR B O 1
ATOM 1482 N N . SER B 1 23 ? 5.707 18.188 12.508 1 94.06 23 SER B N 1
ATOM 1483 C CA . SER B 1 23 ? 5.77 19.609 12.18 1 94.06 23 SER B CA 1
ATOM 1484 C C . SER B 1 23 ? 7.062 19.938 11.445 1 94.06 23 SER B C 1
ATOM 1486 O O . SER B 1 23 ? 8.062 19.25 11.586 1 94.06 23 SER B O 1
ATOM 1488 N N . ILE B 1 24 ? 6.996 21 10.719 1 94.69 24 ILE B N 1
ATOM 1489 C CA . ILE B 1 24 ? 8.172 21.469 10 1 94.69 24 ILE B CA 1
ATOM 1490 C C . ILE B 1 24 ? 9.297 21.766 10.984 1 94.69 24 ILE B C 1
ATOM 1492 O O . ILE B 1 24 ? 10.453 21.422 10.742 1 94.69 24 ILE B O 1
ATOM 1496 N N . ALA B 1 25 ? 8.922 22.359 12.094 1 95.88 25 ALA B N 1
ATOM 1497 C CA . ALA B 1 25 ? 9.922 22.688 13.109 1 95.88 25 ALA B CA 1
ATOM 1498 C C . ALA B 1 25 ? 10.57 21.438 13.672 1 95.88 25 ALA B C 1
ATOM 1500 O O . ALA B 1 25 ? 11.797 21.359 13.766 1 95.88 25 ALA B O 1
ATOM 1501 N N . ALA B 1 26 ? 9.828 20.484 14.062 1 96.88 26 ALA B N 1
ATOM 1502 C CA . ALA B 1 26 ? 10.344 19.234 14.617 1 96.88 26 ALA B CA 1
ATOM 1503 C C . ALA B 1 26 ? 11.172 18.469 13.594 1 96.88 26 ALA B C 1
ATOM 1505 O O . ALA B 1 26 ? 12.219 17.906 13.93 1 96.88 26 ALA B O 1
ATOM 1506 N N . LEU B 1 27 ? 10.711 18.438 12.391 1 97.56 27 LEU B N 1
ATOM 1507 C CA . LEU B 1 27 ? 11.43 17.75 11.312 1 97.56 27 LEU B CA 1
ATOM 1508 C C . LEU B 1 27 ? 12.766 18.438 11.039 1 97.56 27 LEU B C 1
ATOM 1510 O O . LEU B 1 27 ? 13.781 17.75 10.859 1 97.56 27 LEU B O 1
ATOM 1514 N N . ALA B 1 28 ? 12.75 19.719 10.977 1 97.75 28 ALA B N 1
ATOM 1515 C CA . ALA B 1 28 ? 13.977 20.484 10.781 1 97.75 28 ALA B CA 1
ATOM 1516 C C . ALA B 1 28 ? 15.008 20.141 11.852 1 97.75 28 ALA B C 1
ATOM 1518 O O . ALA B 1 28 ? 16.172 19.875 11.547 1 97.75 28 ALA B O 1
ATOM 1519 N N . ASP B 1 29 ? 14.586 20.109 13.078 1 97.06 29 ASP B N 1
ATOM 1520 C CA . ASP B 1 29 ? 15.453 19.781 14.203 1 97.06 29 ASP B CA 1
ATOM 1521 C C . ASP B 1 29 ? 16.016 18.359 14.055 1 97.06 29 ASP B C 1
ATOM 1523 O O . ASP B 1 29 ? 17.219 18.141 14.25 1 97.06 29 ASP B O 1
ATOM 1527 N N . ALA B 1 30 ? 15.227 17.484 13.68 1 96.12 30 ALA B N 1
ATOM 1528 C CA . ALA B 1 30 ? 15.602 16.078 13.586 1 96.12 30 ALA B CA 1
ATOM 1529 C C . ALA B 1 30 ? 16.672 15.867 12.516 1 96.12 30 ALA B C 1
ATOM 1531 O O . ALA B 1 30 ? 17.516 14.984 12.641 1 96.12 30 ALA B O 1
ATOM 1532 N N . VAL B 1 31 ? 16.641 16.656 11.477 1 96.75 31 VAL B N 1
ATOM 1533 C CA . VAL B 1 31 ? 17.547 16.391 10.359 1 96.75 31 VAL B CA 1
ATOM 1534 C C . VAL B 1 31 ? 18.672 17.422 10.359 1 96.75 31 VAL B C 1
ATOM 1536 O O . VAL B 1 31 ? 19.5 17.438 9.438 1 96.75 31 VAL B O 1
ATOM 1539 N N . GLY B 1 32 ? 18.656 18.344 11.266 1 97.06 32 GLY B N 1
ATOM 1540 C CA . GLY B 1 32 ? 19.734 19.281 11.438 1 97.06 32 GLY B CA 1
ATOM 1541 C C . GLY B 1 32 ? 19.656 20.469 10.484 1 97.06 32 GLY B C 1
ATOM 1542 O O . GLY B 1 32 ? 20.688 20.922 9.977 1 97.06 32 GLY B O 1
ATOM 1543 N N . LEU B 1 33 ? 18.562 20.922 10.18 1 97.31 33 LEU B N 1
ATOM 1544 C CA . LEU B 1 33 ? 18.328 22.094 9.336 1 97.31 33 LEU B CA 1
ATOM 1545 C C . LEU B 1 33 ? 17.484 23.125 10.07 1 97.31 33 LEU B C 1
ATOM 1547 O O . LEU B 1 33 ? 16.969 22.859 11.148 1 97.31 33 LEU B O 1
ATOM 1551 N N . THR B 1 34 ? 17.5 24.312 9.414 1 97 34 THR B N 1
ATOM 1552 C CA . THR B 1 34 ? 16.5 25.312 9.797 1 97 34 THR B CA 1
ATOM 1553 C C . THR B 1 34 ? 15.258 25.172 8.93 1 97 34 THR B C 1
ATOM 1555 O O . THR B 1 34 ? 15.242 24.406 7.961 1 97 34 THR B O 1
ATOM 1558 N N . THR B 1 35 ? 14.195 25.906 9.242 1 96.88 35 THR B N 1
ATOM 1559 C CA . THR B 1 35 ? 12.891 25.766 8.602 1 96.88 35 THR B CA 1
ATOM 1560 C C . THR B 1 35 ? 12.977 26.125 7.121 1 96.88 35 THR B C 1
ATOM 1562 O O . THR B 1 35 ? 12.406 25.422 6.273 1 96.88 35 THR B O 1
ATOM 1565 N N . THR B 1 36 ? 13.641 27.172 6.746 1 96.81 36 THR B N 1
ATOM 1566 C CA . THR B 1 36 ? 13.672 27.656 5.371 1 96.81 36 THR B CA 1
ATOM 1567 C C . THR B 1 36 ? 14.336 26.641 4.453 1 96.81 36 THR B C 1
ATOM 1569 O O . THR B 1 36 ? 13.742 26.203 3.465 1 96.81 36 THR B O 1
ATOM 1572 N N . PRO B 1 37 ? 15.562 26.188 4.812 1 97.38 37 PRO B N 1
ATOM 1573 C CA . PRO B 1 37 ? 16.172 25.156 3.971 1 97.38 37 PRO B CA 1
ATOM 1574 C C . PRO B 1 37 ? 15.367 23.859 3.939 1 97.38 37 PRO B C 1
ATOM 1576 O O . PRO B 1 37 ? 15.32 23.188 2.91 1 97.38 37 PRO B O 1
ATOM 1579 N N . LEU B 1 38 ? 14.805 23.453 5.062 1 97.94 38 LEU B N 1
ATOM 1580 C CA . LEU B 1 38 ? 13.953 22.266 5.078 1 97.94 38 LEU B CA 1
ATOM 1581 C C . LEU B 1 38 ? 12.797 22.406 4.102 1 97.94 38 LEU B C 1
ATOM 1583 O O . LEU B 1 38 ? 12.492 21.484 3.342 1 97.94 38 LEU B O 1
ATOM 1587 N N . ARG B 1 39 ? 12.125 23.547 4.133 1 97.12 39 ARG B N 1
ATOM 1588 C CA . ARG B 1 39 ? 10.984 23.781 3.254 1 97.12 39 ARG B CA 1
ATOM 1589 C C . ARG B 1 39 ? 11.398 23.703 1.787 1 97.12 39 ARG B C 1
ATOM 1591 O O . ARG B 1 39 ? 10.664 23.156 0.958 1 97.12 39 ARG B O 1
ATOM 1598 N N . ALA B 1 40 ? 12.469 24.25 1.489 1 97.06 40 ALA B N 1
ATOM 1599 C CA . ALA B 1 40 ? 12.977 24.203 0.119 1 97.06 40 ALA B CA 1
ATOM 1600 C C . ALA B 1 40 ? 13.195 22.766 -0.329 1 97.06 40 ALA B C 1
ATOM 1602 O O . ALA B 1 40 ? 12.883 22.406 -1.465 1 97.06 40 ALA B O 1
ATOM 1603 N N . ARG B 1 41 ? 13.805 21.984 0.565 1 97.12 41 ARG B N 1
ATOM 1604 C CA . ARG B 1 41 ? 14.031 20.578 0.255 1 97.12 41 ARG B CA 1
ATOM 1605 C C . ARG B 1 41 ? 12.711 19.828 0.066 1 97.12 41 ARG B C 1
ATOM 1607 O O . ARG B 1 41 ? 12.57 19.031 -0.855 1 97.12 41 ARG B O 1
ATOM 1614 N N . LEU B 1 42 ? 11.773 20.078 0.918 1 97.12 42 LEU B N 1
ATOM 1615 C CA . LEU B 1 42 ? 10.461 19.438 0.812 1 97.12 42 LEU B CA 1
ATOM 1616 C C . LEU B 1 42 ? 9.797 19.797 -0.516 1 97.12 42 LEU B C 1
ATOM 1618 O O . LEU B 1 42 ? 9.266 18.906 -1.2 1 97.12 42 LEU B O 1
ATOM 1622 N N . ASP B 1 43 ? 9.828 21.062 -0.821 1 97 43 ASP B N 1
ATOM 1623 C CA . ASP B 1 43 ? 9.25 21.531 -2.078 1 97 43 ASP B CA 1
ATOM 1624 C C . ASP B 1 43 ? 9.883 20.812 -3.271 1 97 43 ASP B C 1
ATOM 1626 O O . ASP B 1 43 ? 9.188 20.391 -4.195 1 97 43 ASP B O 1
ATOM 1630 N N . LYS B 1 44 ? 11.133 20.734 -3.262 1 97.19 44 LYS B N 1
ATOM 1631 C CA . LYS B 1 44 ? 11.852 20.047 -4.332 1 97.19 44 LYS B CA 1
ATOM 1632 C C . LYS B 1 44 ? 11.438 18.578 -4.426 1 97.19 44 LYS B C 1
ATOM 1634 O O . LYS B 1 44 ? 11.203 18.062 -5.52 1 97.19 44 LYS B O 1
ATOM 1639 N N . LEU B 1 45 ? 11.398 17.891 -3.275 1 97.69 45 LEU B N 1
ATOM 1640 C CA . LEU B 1 45 ? 11.023 16.484 -3.23 1 97.69 45 LEU B CA 1
ATOM 1641 C C . LEU B 1 45 ? 9.609 16.281 -3.771 1 97.69 45 LEU B C 1
ATOM 1643 O O . LEU B 1 45 ? 9.328 15.281 -4.438 1 97.69 45 LEU B O 1
ATOM 1647 N N . GLU B 1 46 ? 8.719 17.172 -3.521 1 97.31 46 GLU B N 1
ATOM 1648 C CA . GLU B 1 46 ? 7.348 17.109 -4.023 1 97.31 46 GLU B CA 1
ATOM 1649 C C . GLU B 1 46 ? 7.293 17.422 -5.52 1 97.31 46 GLU B C 1
ATOM 1651 O O . GLU B 1 46 ? 6.645 16.688 -6.277 1 97.31 46 GLU B O 1
ATOM 1656 N N . GLN B 1 47 ? 7.996 18.422 -5.969 1 96.69 47 GLN B N 1
ATOM 1657 C CA . GLN B 1 47 ? 7.977 18.859 -7.359 1 96.69 47 GLN B CA 1
ATOM 1658 C C . GLN B 1 47 ? 8.594 17.797 -8.273 1 96.69 47 GLN B C 1
ATOM 1660 O O . GLN B 1 47 ? 8.156 17.625 -9.414 1 96.69 47 GLN B O 1
ATOM 1665 N N . THR B 1 48 ? 9.602 17.109 -7.742 1 96.12 48 THR B N 1
ATOM 1666 C CA . THR B 1 48 ? 10.289 16.109 -8.547 1 96.12 48 THR B CA 1
ATOM 1667 C C . THR B 1 48 ? 9.531 14.781 -8.508 1 96.12 48 THR B C 1
ATOM 1669 O O . THR B 1 48 ? 9.898 13.828 -9.203 1 96.12 48 THR B O 1
ATOM 1672 N N . GLY B 1 49 ? 8.547 14.656 -7.645 1 96.44 49 GLY B N 1
ATOM 1673 C CA . GLY B 1 49 ? 7.707 13.461 -7.602 1 96.44 49 GLY B CA 1
ATOM 1674 C C . GLY B 1 49 ? 8.227 12.398 -6.656 1 96.44 49 GLY B C 1
ATOM 1675 O O . GLY B 1 49 ? 7.672 11.305 -6.582 1 96.44 49 GLY B O 1
ATOM 1676 N N . VAL B 1 50 ? 9.328 12.68 -5.996 1 97.81 50 VAL B N 1
ATOM 1677 C CA . VAL B 1 50 ? 9.812 11.75 -4.977 1 97.81 50 VAL B CA 1
ATOM 1678 C C . VAL B 1 50 ? 8.742 11.57 -3.9 1 97.81 50 VAL B C 1
ATOM 1680 O O . VAL B 1 50 ? 8.453 10.445 -3.49 1 97.81 50 VAL B O 1
ATOM 1683 N N . LEU B 1 51 ? 8.258 12.688 -3.43 1 97.25 51 LEU B N 1
ATOM 1684 C CA . LEU B 1 51 ? 7.094 12.695 -2.549 1 97.25 51 LEU B CA 1
ATOM 1685 C C . LEU B 1 51 ? 5.805 12.875 -3.348 1 97.25 51 LEU B C 1
ATOM 1687 O O . LEU B 1 51 ? 5.594 13.914 -3.973 1 97.25 51 LEU B O 1
ATOM 1691 N N . ARG B 1 52 ? 4.945 11.906 -3.328 1 97.12 52 ARG B N 1
ATOM 1692 C CA . ARG B 1 52 ? 3.729 11.914 -4.129 1 97.12 52 ARG B CA 1
ATOM 1693 C C . ARG B 1 52 ? 2.551 12.469 -3.33 1 97.12 52 ARG B C 1
ATOM 1695 O O . ARG B 1 52 ? 1.513 12.805 -3.9 1 97.12 52 ARG B O 1
ATOM 1702 N N . GLY B 1 53 ? 2.762 12.484 -1.994 1 96.94 53 GLY B N 1
ATOM 1703 C CA . GLY B 1 53 ? 1.708 12.977 -1.123 1 96.94 53 GLY B CA 1
ATOM 1704 C C . GLY B 1 53 ? 1.806 12.445 0.294 1 96.94 53 GLY B C 1
ATOM 1705 O O . GLY B 1 53 ? 2.764 11.75 0.635 1 96.94 53 GLY B O 1
ATOM 1706 N N . TYR B 1 54 ? 0.879 12.836 1.102 1 97.69 54 TYR B N 1
ATOM 1707 C CA . TYR B 1 54 ? 0.746 12.461 2.504 1 97.69 54 TYR B CA 1
ATOM 1708 C C . TYR B 1 54 ? -0.645 11.906 2.791 1 97.69 54 TYR B C 1
ATOM 1710 O O . TYR B 1 54 ? -1.651 12.555 2.494 1 97.69 54 TYR B O 1
ATOM 1718 N N . HIS B 1 55 ? -0.649 10.758 3.367 1 98.06 55 HIS B N 1
ATOM 1719 C CA . HIS B 1 55 ? -1.94 10.086 3.475 1 98.06 55 HIS B CA 1
ATOM 1720 C C . HIS B 1 55 ? -2.113 9.438 4.844 1 98.06 55 HIS B C 1
ATOM 1722 O O . HIS B 1 55 ? -1.145 8.945 5.43 1 98.06 55 HIS B O 1
ATOM 1728 N N . ALA B 1 56 ? -3.354 9.406 5.301 1 98.06 56 ALA B N 1
ATOM 1729 C CA . ALA B 1 56 ? -3.693 8.617 6.484 1 98.06 56 ALA B CA 1
ATOM 1730 C C . ALA B 1 56 ? -3.803 7.137 6.141 1 98.06 56 ALA B C 1
ATOM 1732 O O . ALA B 1 56 ? -4.238 6.777 5.043 1 98.06 56 ALA B O 1
ATOM 1733 N N . ASP B 1 57 ? -3.326 6.352 7 1 98.12 57 ASP B N 1
ATOM 1734 C CA . ASP B 1 57 ? -3.486 4.902 6.918 1 98.12 57 ASP B CA 1
ATOM 1735 C C . ASP B 1 57 ? -4.738 4.449 7.664 1 98.12 57 ASP B C 1
ATOM 1737 O O . ASP B 1 57 ? -4.75 4.391 8.891 1 98.12 57 ASP B O 1
ATOM 1741 N N . VAL B 1 58 ? -5.762 4.148 6.902 1 98.19 58 VAL B N 1
ATOM 1742 C CA . VAL B 1 58 ? -7.035 3.703 7.457 1 98.19 58 VAL B CA 1
ATOM 1743 C C . VAL B 1 58 ? -7.109 2.178 7.422 1 98.19 58 VAL B C 1
ATOM 1745 O O . VAL B 1 58 ? -6.773 1.558 6.41 1 98.19 58 VAL B O 1
ATOM 1748 N N . ASP B 1 59 ? -7.5 1.584 8.523 1 97.62 59 ASP B N 1
ATOM 1749 C CA . ASP B 1 59 ? -7.699 0.138 8.562 1 97.62 59 ASP B CA 1
ATOM 1750 C C . ASP B 1 59 ? -9 -0.26 7.879 1 97.62 59 ASP B C 1
ATOM 1752 O O . ASP B 1 59 ? -10.086 0.01 8.391 1 97.62 59 ASP B O 1
ATOM 1756 N N . PRO B 1 60 ? -8.875 -0.922 6.754 1 97.56 60 PRO B N 1
ATOM 1757 C CA . PRO B 1 60 ? -10.109 -1.279 6.047 1 97.56 60 PRO B CA 1
ATOM 1758 C C . PRO B 1 60 ? -11.078 -2.076 6.914 1 97.56 60 PRO B C 1
ATOM 1760 O O . PRO B 1 60 ? -12.297 -1.885 6.82 1 97.56 60 PRO B O 1
ATOM 1763 N N . ALA B 1 61 ? -10.594 -2.977 7.734 1 95.56 61 ALA B N 1
ATOM 1764 C CA . ALA B 1 61 ? -11.438 -3.838 8.555 1 95.56 61 ALA B CA 1
ATOM 1765 C C . ALA B 1 61 ? -12.273 -3.016 9.539 1 95.56 61 ALA B C 1
ATOM 1767 O O . ALA B 1 61 ? -13.359 -3.432 9.93 1 95.56 61 ALA B O 1
ATOM 1768 N N . GLN B 1 62 ? -11.773 -1.864 9.859 1 95.81 62 GLN B N 1
ATOM 1769 C CA . GLN B 1 62 ? -12.438 -1.031 10.859 1 95.81 62 GLN B CA 1
ATOM 1770 C C . GLN B 1 62 ? -13.438 -0.082 10.211 1 95.81 62 GLN B C 1
ATOM 1772 O O . GLN B 1 62 ? -14.125 0.668 10.906 1 95.81 62 GLN B O 1
ATOM 1777 N N . VAL B 1 63 ? -13.531 -0.088 8.898 1 96.31 63 VAL B N 1
ATOM 1778 C CA . VAL B 1 63 ? -14.492 0.762 8.195 1 96.31 63 VAL B CA 1
ATOM 1779 C C . VAL B 1 63 ? -15.375 -0.091 7.289 1 96.31 63 VAL B C 1
ATOM 1781 O O . VAL B 1 63 ? -15.742 0.337 6.191 1 96.31 63 VAL B O 1
ATOM 1784 N N . ASP B 1 64 ? -15.586 -1.222 7.633 1 94 64 ASP B N 1
ATOM 1785 C CA . ASP B 1 64 ? -16.516 -2.154 6.988 1 94 64 ASP B CA 1
ATOM 1786 C C . ASP B 1 64 ? -16 -2.555 5.602 1 94 64 ASP B C 1
ATOM 1788 O O . ASP B 1 64 ? -16.781 -2.631 4.652 1 94 64 ASP B O 1
ATOM 1792 N N . ARG B 1 65 ? -14.758 -2.664 5.438 1 96.94 65 ARG B N 1
ATOM 1793 C CA . ARG B 1 65 ? -14.094 -3.201 4.25 1 96.94 65 ARG B CA 1
ATOM 1794 C C . ARG B 1 65 ? -13.094 -4.289 4.629 1 96.94 65 ARG B C 1
ATOM 1796 O O . ARG B 1 65 ? -11.93 -4.227 4.23 1 96.94 65 ARG B O 1
ATOM 1803 N N . ALA B 1 66 ? -13.609 -5.277 5.25 1 96.69 66 ALA B N 1
ATOM 1804 C CA . ALA B 1 66 ? -12.75 -6.234 5.945 1 96.69 66 ALA B CA 1
ATOM 1805 C C . ALA B 1 66 ? -12.258 -7.32 4.996 1 96.69 66 ALA B C 1
ATOM 1807 O O . ALA B 1 66 ? -11.312 -8.047 5.309 1 96.69 66 ALA B O 1
ATOM 1808 N N . VAL B 1 67 ? -12.93 -7.441 3.863 1 98.31 67 VAL B N 1
ATOM 1809 C CA . VAL B 1 67 ? -12.539 -8.477 2.916 1 98.31 67 VAL B CA 1
ATOM 1810 C C . VAL B 1 67 ? -11.555 -7.906 1.9 1 98.31 67 VAL B C 1
ATOM 1812 O O . VAL B 1 67 ? -11.875 -6.957 1.182 1 98.31 67 VAL B O 1
ATOM 1815 N N . MET B 1 68 ? -10.406 -8.469 1.901 1 98.69 68 MET B N 1
ATOM 1816 C CA . MET B 1 68 ? -9.375 -8.109 0.934 1 98.69 68 MET B CA 1
ATOM 1817 C C . MET B 1 68 ? -9.047 -9.289 0.025 1 98.69 68 MET B C 1
ATOM 1819 O O . MET B 1 68 ? -8.992 -10.43 0.481 1 98.69 68 MET B O 1
ATOM 1823 N N . ALA B 1 69 ? -8.82 -8.984 -1.23 1 98.81 69 ALA B N 1
ATOM 1824 C CA . ALA B 1 69 ? -8.453 -10.023 -2.193 1 98.81 69 ALA B CA 1
ATOM 1825 C C . ALA B 1 69 ? -7.48 -9.484 -3.238 1 98.81 69 ALA B C 1
ATOM 1827 O O . ALA B 1 69 ? -7.496 -8.289 -3.549 1 98.81 69 ALA B O 1
ATOM 1828 N N . PHE B 1 70 ? -6.656 -10.375 -3.67 1 98.81 70 PHE B N 1
ATOM 1829 C CA . PHE B 1 70 ? -5.879 -10.125 -4.879 1 98.81 70 PHE B CA 1
ATOM 1830 C C . PHE B 1 70 ? -6.516 -10.82 -6.078 1 98.81 70 PHE B C 1
ATOM 1832 O O . PHE B 1 70 ? -6.852 -12 -6.016 1 98.81 70 PHE B O 1
ATOM 1839 N N . VAL B 1 71 ? -6.672 -10.07 -7.168 1 98.81 71 VAL B N 1
ATOM 1840 C CA . VAL B 1 71 ? -7.332 -10.586 -8.367 1 98.81 71 VAL B CA 1
ATOM 1841 C C . VAL B 1 71 ? -6.359 -10.555 -9.547 1 98.81 71 VAL B C 1
ATOM 1843 O O . VAL B 1 71 ? -5.945 -9.484 -9.992 1 98.81 71 VAL B O 1
ATOM 1846 N N . HIS B 1 72 ? -6.008 -11.727 -10.008 1 98.56 72 HIS B N 1
ATOM 1847 C CA . HIS B 1 72 ? -5.242 -11.867 -11.242 1 98.56 72 HIS B CA 1
ATOM 1848 C C . HIS B 1 72 ? -6.152 -11.797 -12.469 1 98.56 72 HIS B C 1
ATOM 1850 O O . HIS B 1 72 ? -7.156 -12.508 -12.539 1 98.56 72 HIS B O 1
ATOM 1856 N N . VAL B 1 73 ? -5.77 -10.984 -13.43 1 98.69 73 VAL B N 1
ATOM 1857 C CA . VAL B 1 73 ? -6.609 -10.789 -14.602 1 98.69 73 VAL B CA 1
ATOM 1858 C C . VAL B 1 73 ? -5.801 -11.055 -15.867 1 98.69 73 VAL B C 1
ATOM 1860 O O . VAL B 1 73 ? -4.684 -10.555 -16.016 1 98.69 73 VAL B O 1
ATOM 1863 N N . THR B 1 74 ? -6.32 -11.875 -16.703 1 98.38 74 THR B N 1
ATOM 1864 C CA . THR B 1 74 ? -5.809 -12.078 -18.047 1 98.38 74 THR B CA 1
ATOM 1865 C C . THR B 1 74 ? -6.734 -11.438 -19.078 1 98.38 74 THR B C 1
ATOM 1867 O O . THR B 1 74 ? -7.945 -11.68 -19.062 1 98.38 74 THR B O 1
ATOM 1870 N N . LEU B 1 75 ? -6.211 -10.625 -19.922 1 98.12 75 LEU B N 1
ATOM 1871 C CA . LEU B 1 75 ? -7.004 -9.992 -20.969 1 98.12 75 LEU B CA 1
ATOM 1872 C C . LEU B 1 75 ? -7.203 -10.938 -22.156 1 98.12 75 LEU B C 1
ATOM 1874 O O . LEU B 1 75 ? -6.422 -11.867 -22.344 1 98.12 75 LEU B O 1
ATOM 1878 N N . LYS B 1 76 ? -8.211 -10.672 -22.953 1 97 76 LYS B N 1
ATOM 1879 C CA . LYS B 1 76 ? -8.539 -11.492 -24.109 1 97 76 LYS B CA 1
ATOM 1880 C C . LYS B 1 76 ? -7.457 -11.375 -25.188 1 97 76 LYS B C 1
ATOM 1882 O O . LYS B 1 76 ? -7.188 -12.336 -25.906 1 97 76 LYS B O 1
ATOM 1887 N N . ASP B 1 77 ? -6.961 -10.164 -25.281 1 92.5 77 ASP B N 1
ATOM 1888 C CA . ASP B 1 77 ? -5.914 -9.922 -26.266 1 92.5 77 ASP B CA 1
ATOM 1889 C C . ASP B 1 77 ? -4.883 -8.922 -25.75 1 92.5 77 ASP B C 1
ATOM 1891 O O . ASP B 1 77 ? -5.059 -8.344 -24.688 1 92.5 77 ASP B O 1
ATOM 1895 N N . HIS B 1 78 ? -3.84 -8.75 -26.5 1 86.75 78 HIS B N 1
ATOM 1896 C CA . HIS B 1 78 ? -2.74 -7.918 -26.031 1 86.75 78 HIS B CA 1
ATOM 1897 C C . HIS B 1 78 ? -2.723 -6.578 -26.766 1 86.75 78 HIS B C 1
ATOM 1899 O O . HIS B 1 78 ? -1.678 -5.926 -26.859 1 86.75 78 HIS B O 1
ATOM 1905 N N . ALA B 1 79 ? -3.924 -6.223 -27.266 1 92.5 79 ALA B N 1
ATOM 1906 C CA . ALA B 1 79 ? -4.016 -4.926 -27.938 1 92.5 79 ALA B CA 1
ATOM 1907 C C . ALA B 1 79 ? -3.859 -3.783 -26.938 1 92.5 79 ALA B C 1
ATOM 1909 O O . ALA B 1 79 ? -4.359 -3.857 -25.828 1 92.5 79 ALA B O 1
ATOM 1910 N N . LEU B 1 80 ? -3.197 -2.727 -27.422 1 94.44 80 LEU B N 1
ATOM 1911 C CA . LEU B 1 80 ? -2.98 -1.543 -26.594 1 94.44 80 LEU B CA 1
ATOM 1912 C C . LEU B 1 80 ? -4.309 -0.962 -26.125 1 94.44 80 LEU B C 1
ATOM 1914 O O . LEU B 1 80 ? -4.418 -0.515 -24.969 1 94.44 80 LEU B O 1
ATOM 1918 N N . GLU B 1 81 ? -5.246 -0.945 -26.953 1 95.38 81 GLU B N 1
ATOM 1919 C CA . GLU B 1 81 ? -6.559 -0.401 -26.609 1 95.38 81 GLU B CA 1
ATOM 1920 C C . GLU B 1 81 ? -7.211 -1.196 -25.484 1 95.38 81 GLU B C 1
ATOM 1922 O O . GLU B 1 81 ? -7.879 -0.625 -24.609 1 95.38 81 GLU B O 1
ATOM 1927 N N . SER B 1 82 ? -7.074 -2.482 -25.531 1 96.31 82 SER B N 1
ATOM 1928 C CA . SER B 1 82 ? -7.605 -3.328 -24.469 1 96.31 82 SER B CA 1
ATOM 1929 C C . SER B 1 82 ? -6.953 -3.01 -23.125 1 96.31 82 SER B C 1
ATOM 1931 O O . SER B 1 82 ? -7.633 -2.926 -22.094 1 96.31 82 SER B O 1
ATOM 1933 N N . HIS B 1 83 ? -5.668 -2.867 -23.188 1 97.12 83 HIS B N 1
ATOM 1934 C CA . HIS B 1 83 ? -4.918 -2.49 -22 1 97.12 83 HIS B CA 1
ATOM 1935 C C . HIS B 1 83 ? -5.41 -1.163 -21.438 1 97.12 83 HIS B C 1
ATOM 1937 O O . HIS B 1 83 ? -5.699 -1.062 -20.234 1 97.12 83 HIS B O 1
ATOM 1943 N N . ARG B 1 84 ? -5.527 -0.182 -22.25 1 97.69 84 ARG B N 1
ATOM 1944 C CA . ARG B 1 84 ? -5.953 1.153 -21.844 1 97.69 84 ARG B CA 1
ATOM 1945 C C . ARG B 1 84 ? -7.355 1.123 -21.25 1 97.69 84 ARG B C 1
ATOM 1947 O O . ARG B 1 84 ? -7.621 1.764 -20.234 1 97.69 84 ARG B O 1
ATOM 1954 N N . ARG B 1 85 ? -8.227 0.431 -21.891 1 97.5 85 ARG B N 1
ATOM 1955 C CA . ARG B 1 85 ? -9.609 0.321 -21.422 1 97.5 85 ARG B CA 1
ATOM 1956 C C . ARG B 1 85 ? -9.672 -0.331 -20.047 1 97.5 85 ARG B C 1
ATOM 1958 O O . ARG B 1 85 ? -10.391 0.141 -19.172 1 97.5 85 ARG B O 1
ATOM 1965 N N . PHE B 1 86 ? -8.938 -1.392 -19.906 1 98.38 86 PHE B N 1
ATOM 1966 C CA . PHE B 1 86 ? -8.914 -2.1 -18.641 1 98.38 86 PHE B CA 1
ATOM 1967 C C . PHE B 1 86 ? -8.406 -1.191 -17.516 1 98.38 86 PHE B C 1
ATOM 1969 O O . PHE B 1 86 ? -9.039 -1.085 -16.469 1 98.38 86 PHE B O 1
ATOM 1976 N N . VAL B 1 87 ? -7.289 -0.554 -17.781 1 98.62 87 VAL B N 1
ATOM 1977 C CA . VAL B 1 87 ? -6.629 0.303 -16.797 1 98.62 87 VAL B CA 1
ATOM 1978 C C . VAL B 1 87 ? -7.555 1.454 -16.422 1 98.62 87 VAL B C 1
ATOM 1980 O O . VAL B 1 87 ? -7.75 1.732 -15.234 1 98.62 87 VAL B O 1
ATOM 1983 N N . LYS B 1 88 ? -8.133 2.119 -17.375 1 98.31 88 LYS B N 1
ATOM 1984 C CA . LYS B 1 88 ? -9.047 3.229 -17.125 1 98.31 88 LYS B CA 1
ATOM 1985 C C . LYS B 1 88 ? -10.219 2.791 -16.25 1 98.31 88 LYS B C 1
ATOM 1987 O O . LYS B 1 88 ? -10.547 3.457 -15.266 1 98.31 88 LYS B O 1
ATOM 1992 N N . ALA B 1 89 ? -10.805 1.702 -16.562 1 98.25 89 ALA B N 1
ATOM 1993 C CA . ALA B 1 89 ? -11.977 1.204 -15.844 1 98.25 89 ALA B CA 1
ATOM 1994 C C . ALA B 1 89 ? -11.625 0.852 -14.398 1 98.25 89 ALA B C 1
ATOM 1996 O O . ALA B 1 89 ? -12.305 1.282 -13.461 1 98.25 89 ALA B O 1
ATOM 1997 N N . THR B 1 90 ? -10.57 0.114 -14.227 1 98.62 90 THR B N 1
ATOM 1998 C CA . THR B 1 90 ? -10.273 -0.421 -12.906 1 98.62 90 THR B CA 1
ATOM 1999 C C . THR B 1 90 ? -9.719 0.671 -11.992 1 98.62 90 THR B C 1
ATOM 2001 O O . THR B 1 90 ? -9.961 0.655 -10.781 1 98.62 90 THR B O 1
ATOM 2004 N N . THR B 1 91 ? -8.961 1.641 -12.562 1 98.5 91 THR B N 1
ATOM 2005 C CA . THR B 1 91 ? -8.43 2.73 -11.758 1 98.5 91 THR B CA 1
ATOM 2006 C C . THR B 1 91 ? -9.562 3.602 -11.211 1 98.5 91 THR B C 1
ATOM 2008 O O . THR B 1 91 ? -9.398 4.266 -10.188 1 98.5 91 THR B O 1
ATOM 2011 N N . ALA B 1 92 ? -10.711 3.561 -11.805 1 97.44 92 ALA B N 1
ATOM 2012 C CA . ALA B 1 92 ? -11.852 4.391 -11.422 1 97.44 92 ALA B CA 1
ATOM 2013 C C . ALA B 1 92 ? -12.695 3.699 -10.359 1 97.44 92 ALA B C 1
ATOM 2015 O O . ALA B 1 92 ? -13.562 4.328 -9.742 1 97.44 92 ALA B O 1
ATOM 2016 N N . MET B 1 93 ? -12.516 2.463 -10.148 1 97.31 93 MET B N 1
ATOM 2017 C CA . MET B 1 93 ? -13.297 1.708 -9.18 1 97.31 93 MET B CA 1
ATOM 2018 C C . MET B 1 93 ? -12.773 1.932 -7.766 1 97.31 93 MET B C 1
ATOM 2020 O O . MET B 1 93 ? -11.594 1.686 -7.492 1 97.31 93 MET B O 1
ATOM 2024 N N . SER B 1 94 ? -13.641 2.271 -6.812 1 96.81 94 SER B N 1
ATOM 2025 C CA . SER B 1 94 ? -13.234 2.6 -5.449 1 96.81 94 SER B CA 1
ATOM 2026 C C . SER B 1 94 ? -12.789 1.353 -4.688 1 96.81 94 SER B C 1
ATOM 2028 O O . SER B 1 94 ? -11.945 1.43 -3.795 1 96.81 94 SER B O 1
ATOM 2030 N N . GLU B 1 95 ? -13.336 0.244 -5.074 1 97.81 95 GLU B N 1
ATOM 2031 C CA . GLU B 1 95 ? -13 -1.012 -4.41 1 97.81 95 GLU B CA 1
ATOM 2032 C C . GLU B 1 95 ? -11.555 -1.412 -4.703 1 97.81 95 GLU B C 1
ATOM 2034 O O . GLU B 1 95 ? -10.953 -2.184 -3.949 1 97.81 95 GLU B O 1
ATOM 2039 N N . VAL B 1 96 ? -11.039 -0.943 -5.852 1 98.62 96 VAL B N 1
ATOM 2040 C CA . VAL B 1 96 ? -9.703 -1.323 -6.297 1 98.62 96 VAL B CA 1
ATOM 2041 C C . VAL B 1 96 ? -8.672 -0.355 -5.727 1 98.62 96 VAL B C 1
ATOM 2043 O O . VAL B 1 96 ? -8.625 0.814 -6.117 1 98.62 96 VAL B O 1
ATOM 2046 N N . LEU B 1 97 ? -7.789 -0.912 -4.918 1 98.56 97 LEU B N 1
ATOM 2047 C CA . LEU B 1 97 ? -6.801 -0.068 -4.254 1 98.56 97 LEU B CA 1
ATOM 2048 C C . LEU B 1 97 ? -5.527 0.032 -5.086 1 98.56 97 LEU B C 1
ATOM 2050 O O . LEU B 1 97 ? -4.824 1.046 -5.039 1 98.56 97 LEU B O 1
ATOM 2054 N N . GLU B 1 98 ? -5.191 -1.01 -5.738 1 98.81 98 GLU B N 1
ATOM 2055 C CA . GLU B 1 98 ? -3.984 -1.06 -6.555 1 98.81 98 GLU B CA 1
ATOM 2056 C C . GLU B 1 98 ? -4.242 -1.765 -7.883 1 98.81 98 GLU B C 1
ATOM 2058 O O . GLU B 1 98 ? -5.031 -2.711 -7.949 1 98.81 98 GLU B O 1
ATOM 2063 N N . VAL B 1 99 ? -3.602 -1.291 -8.914 1 98.88 99 VAL B N 1
ATOM 2064 C CA . VAL B 1 99 ? -3.619 -1.876 -10.25 1 98.88 99 VAL B CA 1
ATOM 2065 C C . VAL B 1 99 ? -2.189 -2.039 -10.766 1 98.88 99 VAL B C 1
ATOM 2067 O O . VAL B 1 99 ? -1.533 -1.055 -11.117 1 98.88 99 VAL B O 1
ATOM 2070 N N . HIS B 1 100 ? -1.738 -3.279 -10.836 1 98.88 100 HIS B N 1
ATOM 2071 C CA . HIS B 1 100 ? -0.374 -3.574 -11.258 1 98.88 100 HIS B CA 1
ATOM 2072 C C . HIS B 1 100 ? -0.359 -4.359 -12.562 1 98.88 100 HIS B C 1
ATOM 2074 O O . HIS B 1 100 ? -0.979 -5.422 -12.664 1 98.88 100 HIS B O 1
ATOM 2080 N N . HIS B 1 101 ? 0.313 -3.838 -13.578 1 98.69 101 HIS B N 1
ATOM 2081 C CA . HIS B 1 101 ? 0.684 -4.625 -14.742 1 98.69 101 HIS B CA 1
ATOM 2082 C C . HIS B 1 101 ? 1.861 -5.543 -14.438 1 98.69 101 HIS B C 1
ATOM 2084 O O . HIS B 1 101 ? 2.914 -5.082 -13.992 1 98.69 101 HIS B O 1
ATOM 2090 N N . ILE B 1 102 ? 1.665 -6.844 -14.719 1 98.38 102 ILE B N 1
ATOM 2091 C CA . ILE B 1 102 ? 2.68 -7.754 -14.203 1 98.38 102 ILE B CA 1
ATOM 2092 C C . ILE B 1 102 ? 3.207 -8.633 -15.336 1 98.38 102 ILE B C 1
ATOM 2094 O O . ILE B 1 102 ? 2.551 -8.789 -16.359 1 98.38 102 ILE B O 1
ATOM 2098 N N . ALA B 1 103 ? 4.453 -9.156 -15.094 1 96.5 103 ALA B N 1
ATOM 2099 C CA . ALA B 1 103 ? 5.086 -10.125 -15.984 1 96.5 103 ALA B CA 1
ATOM 2100 C C . ALA B 1 103 ? 4.883 -11.547 -15.484 1 96.5 103 ALA B C 1
ATOM 2102 O O . ALA B 1 103 ? 5.836 -12.211 -15.062 1 96.5 103 ALA B O 1
ATOM 2103 N N . GLY B 1 104 ? 3.85 -12.031 -15.406 1 92.81 104 GLY B N 1
ATOM 2104 C CA . GLY B 1 104 ? 3.52 -13.383 -14.992 1 92.81 104 GLY B CA 1
ATOM 2105 C C . GLY B 1 104 ? 2.633 -14.109 -15.984 1 92.81 104 GLY B C 1
ATOM 2106 O O . GLY B 1 104 ? 2.59 -13.758 -17.156 1 92.81 104 GLY B O 1
ATOM 2107 N N . ASP B 1 105 ? 1.972 -15.18 -15.492 1 93.25 105 ASP B N 1
ATOM 2108 C CA . ASP B 1 105 ? 1.025 -15.922 -16.328 1 93.25 105 ASP B CA 1
ATOM 2109 C C . ASP B 1 105 ? -0.184 -15.062 -16.688 1 93.25 105 ASP B C 1
ATOM 2111 O O . ASP B 1 105 ? -0.846 -15.297 -17.688 1 93.25 105 ASP B O 1
ATOM 2115 N N . GLU B 1 106 ? -0.434 -14.086 -15.852 1 97.38 106 GLU B N 1
ATOM 2116 C CA . GLU B 1 106 ? -1.536 -13.156 -16.078 1 97.38 106 GLU B CA 1
ATOM 2117 C C . GLU B 1 106 ? -1.021 -11.766 -16.438 1 97.38 106 GLU B C 1
ATOM 2119 O O . GLU B 1 106 ? 0.186 -11.516 -16.391 1 97.38 106 GLU B O 1
ATOM 2124 N N . ASP B 1 107 ? -1.94 -10.852 -16.75 1 98.06 107 ASP B N 1
ATOM 2125 C CA . ASP B 1 107 ? -1.555 -9.531 -17.234 1 98.06 107 ASP B CA 1
ATOM 2126 C C . ASP B 1 107 ? -1.569 -8.5 -16.109 1 98.06 107 ASP B C 1
ATOM 2128 O O . ASP B 1 107 ? -0.713 -7.613 -16.062 1 98.06 107 ASP B O 1
ATOM 2132 N N . PHE B 1 108 ? -2.557 -8.68 -15.211 1 98.75 108 PHE B N 1
ATOM 2133 C CA . PHE B 1 108 ? -2.705 -7.672 -14.164 1 98.75 108 PHE B CA 1
ATOM 2134 C C . PHE B 1 108 ? -2.924 -8.328 -12.812 1 98.75 108 PHE B C 1
ATOM 2136 O O . PHE B 1 108 ? -3.455 -9.438 -12.734 1 98.75 108 PHE B O 1
ATOM 2143 N N . LEU B 1 109 ? -2.514 -7.656 -11.805 1 98.88 109 LEU B N 1
ATOM 2144 C CA . LEU B 1 109 ? -2.842 -7.973 -10.422 1 98.88 109 LEU B CA 1
ATOM 2145 C C . LEU B 1 109 ? -3.518 -6.789 -9.742 1 98.88 109 LEU B C 1
ATOM 2147 O O . LEU B 1 109 ? -2.973 -5.684 -9.719 1 98.88 109 LEU B O 1
ATOM 2151 N N . LEU B 1 110 ? -4.707 -6.984 -9.242 1 98.94 110 LEU B N 1
ATOM 2152 C CA . LEU B 1 110 ? -5.473 -5.969 -8.523 1 98.94 110 LEU B CA 1
ATOM 2153 C C . LEU B 1 110 ? -5.52 -6.273 -7.031 1 98.94 110 LEU B C 1
ATOM 2155 O O . LEU B 1 110 ? -5.648 -7.434 -6.633 1 98.94 11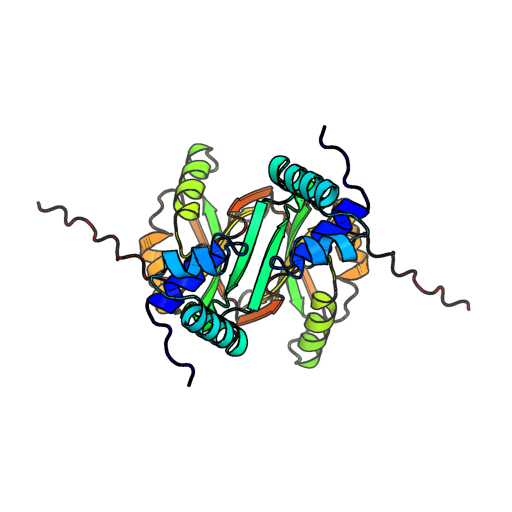0 LEU B O 1
ATOM 2159 N N . LYS B 1 111 ? -5.348 -5.316 -6.254 1 98.88 111 LYS B N 1
ATOM 2160 C CA . LYS B 1 111 ? -5.676 -5.395 -4.832 1 98.88 111 LYS B CA 1
ATOM 2161 C C . LYS B 1 111 ? -7.043 -4.777 -4.551 1 98.88 111 LYS B C 1
ATOM 2163 O O . LYS B 1 111 ? -7.27 -3.6 -4.84 1 98.88 111 LYS B O 1
ATOM 2168 N N . VAL B 1 112 ? -7.941 -5.523 -3.969 1 98.81 112 VAL B N 1
ATOM 2169 C CA . VAL B 1 112 ? -9.344 -5.121 -3.848 1 98.81 112 VAL B CA 1
ATOM 2170 C C . VAL B 1 112 ? -9.789 -5.25 -2.393 1 98.81 112 VAL B C 1
ATOM 2172 O O . VAL B 1 112 ? -9.445 -6.219 -1.712 1 98.81 112 VAL B O 1
ATOM 2175 N N . VAL B 1 113 ? -10.602 -4.309 -1.923 1 98.62 113 VAL B N 1
ATOM 2176 C CA . VAL B 1 113 ? -11.211 -4.414 -0.602 1 98.62 113 VAL B CA 1
ATOM 2177 C C . VAL B 1 113 ? -12.719 -4.176 -0.706 1 98.62 113 VAL B C 1
ATOM 2179 O O . VAL B 1 113 ? -13.164 -3.32 -1.473 1 98.62 113 VAL B O 1
ATOM 2182 N N . VAL B 1 114 ? -13.469 -4.98 -0.019 1 98 114 VAL B N 1
ATOM 2183 C CA . VAL B 1 114 ? -14.922 -4.883 0.018 1 98 114 VAL B CA 1
ATOM 2184 C C . VAL B 1 114 ? -15.43 -5.266 1.405 1 98 114 VAL B C 1
ATOM 2186 O O . VAL B 1 114 ? -14.641 -5.613 2.289 1 98 114 VAL B O 1
ATOM 2189 N N . GLU B 1 115 ? -16.719 -5.168 1.593 1 96.75 115 GLU B N 1
ATOM 2190 C CA . GLU B 1 115 ? -17.312 -5.309 2.916 1 96.75 115 GLU B CA 1
ATOM 2191 C C . GLU B 1 115 ? -17.469 -6.777 3.301 1 96.75 115 GLU B C 1
ATOM 2193 O O . GLU B 1 115 ? -17.391 -7.125 4.48 1 96.75 115 GLU B O 1
ATOM 2198 N N . SER B 1 116 ? -17.734 -7.602 2.299 1 97.25 116 SER B N 1
ATOM 2199 C CA . SER B 1 116 ? -18.031 -9.008 2.531 1 97.25 116 SER B CA 1
ATOM 2200 C C . SER B 1 116 ? -17.734 -9.852 1.294 1 97.25 116 SER B C 1
ATOM 2202 O O . SER B 1 116 ? -17.469 -9.305 0.219 1 97.25 116 SER B O 1
ATOM 2204 N N . VAL B 1 117 ? -17.75 -11.125 1.528 1 97.69 117 VAL B N 1
ATOM 2205 C CA . VAL B 1 117 ? -17.547 -12.023 0.396 1 97.69 117 VAL B CA 1
ATOM 2206 C C . VAL B 1 117 ? -18.688 -11.852 -0.604 1 97.69 117 VAL B C 1
ATOM 2208 O O . VAL B 1 117 ? -18.469 -11.883 -1.816 1 97.69 117 VAL B O 1
ATOM 2211 N N . ARG B 1 118 ? -19.875 -11.664 -0.07 1 97.69 118 ARG B N 1
ATOM 2212 C CA . ARG B 1 118 ? -21 -11.398 -0.944 1 97.69 118 ARG B CA 1
ATOM 2213 C C . ARG B 1 118 ? -20.781 -10.125 -1.753 1 97.69 118 ARG B C 1
ATOM 2215 O O . ARG B 1 118 ? -21.062 -10.094 -2.953 1 97.69 118 ARG B O 1
ATOM 2222 N N . ALA B 1 119 ? -20.359 -9.094 -1.104 1 97.44 119 ALA B N 1
ATOM 2223 C CA . ALA B 1 119 ? -20.047 -7.844 -1.796 1 97.44 119 ALA B CA 1
ATOM 2224 C C . ALA B 1 119 ? -18.969 -8.062 -2.857 1 97.44 119 ALA B C 1
ATOM 2226 O O . ALA B 1 119 ? -19 -7.422 -3.912 1 97.44 119 ALA B O 1
ATOM 2227 N N . PHE B 1 120 ? -18.062 -8.992 -2.568 1 98.38 120 PHE B N 1
ATOM 2228 C CA . PHE B 1 120 ? -17.016 -9.297 -3.551 1 98.38 120 PHE B CA 1
ATOM 2229 C C . PHE B 1 120 ? -17.625 -9.953 -4.785 1 98.38 120 PHE B C 1
ATOM 2231 O O . PHE B 1 120 ? -17.266 -9.617 -5.914 1 98.38 120 PHE B O 1
ATOM 2238 N N . GLU B 1 121 ? -18.422 -10.859 -4.504 1 97.94 121 GLU B N 1
ATOM 2239 C CA . GLU B 1 121 ? -19.109 -11.5 -5.629 1 97.94 121 GLU B CA 1
ATOM 2240 C C . GLU B 1 121 ? -19.828 -10.469 -6.492 1 97.94 121 GLU B C 1
ATOM 2242 O O . GLU B 1 121 ? -19.734 -10.5 -7.723 1 97.94 121 GLU B O 1
ATOM 2247 N N . SER B 1 122 ? -20.547 -9.57 -5.82 1 97.75 122 SER B N 1
ATOM 2248 C CA . SER B 1 122 ? -21.25 -8.508 -6.547 1 97.75 122 SER B CA 1
ATOM 2249 C C . SER B 1 122 ? -20.266 -7.633 -7.324 1 97.75 122 SER B C 1
ATOM 2251 O O . SER B 1 122 ? -20.516 -7.301 -8.484 1 97.75 122 SER B O 1
ATOM 2253 N N . PHE B 1 123 ? -19.234 -7.32 -6.719 1 98.06 123 PHE B N 1
ATOM 2254 C CA . PHE B 1 123 ? -18.203 -6.539 -7.375 1 98.06 123 PHE B CA 1
ATOM 2255 C C . PHE B 1 123 ? -17.672 -7.262 -8.609 1 98.06 123 PHE B C 1
ATOM 2257 O O . PHE B 1 123 ? -17.578 -6.668 -9.688 1 98.06 123 PHE B O 1
ATOM 2264 N N . LEU B 1 124 ? -17.328 -8.539 -8.461 1 98.06 124 LEU B N 1
ATOM 2265 C CA . LEU B 1 124 ? -16.781 -9.359 -9.531 1 98.06 124 LEU B CA 1
ATOM 2266 C C . LEU B 1 124 ? -17.75 -9.453 -10.703 1 98.06 124 LEU B C 1
ATOM 2268 O O . LEU B 1 124 ? -17.375 -9.195 -11.844 1 98.06 124 LEU B O 1
ATOM 2272 N N . LEU B 1 125 ? -18.969 -9.664 -10.414 1 97.06 125 LEU B N 1
ATOM 2273 C CA . LEU B 1 125 ? -19.969 -9.977 -11.438 1 97.06 125 LEU B CA 1
ATOM 2274 C C . LEU B 1 125 ? -20.516 -8.703 -12.062 1 97.06 125 LEU B C 1
ATOM 2276 O O . LEU B 1 125 ? -20.828 -8.68 -13.258 1 97.06 125 LEU B O 1
ATOM 2280 N N . ASP B 1 126 ? -20.594 -7.641 -11.281 1 97 126 ASP B N 1
ATOM 2281 C CA . ASP B 1 126 ? -21.297 -6.453 -11.75 1 97 126 ASP B CA 1
ATOM 2282 C C . ASP B 1 126 ? -20.328 -5.391 -12.25 1 97 126 ASP B C 1
ATOM 2284 O O . ASP B 1 126 ? -20.703 -4.488 -13 1 97 126 ASP B O 1
ATOM 2288 N N . ARG B 1 127 ? -19.172 -5.465 -11.844 1 96.88 127 ARG B N 1
ATOM 2289 C CA . ARG B 1 127 ? -18.281 -4.348 -12.141 1 96.88 127 ARG B CA 1
ATOM 2290 C C . ARG B 1 127 ? -17.047 -4.82 -12.898 1 96.88 127 ARG B C 1
ATOM 2292 O O . ARG B 1 127 ? -16.719 -4.285 -13.961 1 96.88 127 ARG B O 1
ATOM 2299 N N . LEU B 1 128 ? -16.453 -5.875 -12.438 1 97.94 128 LEU B N 1
ATOM 2300 C CA . LEU B 1 128 ? -15.156 -6.242 -12.984 1 97.94 128 LEU B CA 1
ATOM 2301 C C . LEU B 1 128 ? -15.328 -7.07 -14.258 1 97.94 128 LEU B C 1
ATOM 2303 O O . LEU B 1 128 ? -14.867 -6.668 -15.328 1 97.94 128 LEU B O 1
ATOM 2307 N N . THR B 1 129 ? -16 -8.18 -14.195 1 96.5 129 THR B N 1
ATOM 2308 C CA . THR B 1 129 ? -16.062 -9.141 -15.297 1 96.5 129 THR B CA 1
ATOM 2309 C C . THR B 1 129 ? -16.875 -8.578 -16.469 1 96.5 129 THR B C 1
ATOM 2311 O O . THR B 1 129 ? -16.75 -9.055 -17.594 1 96.5 129 THR B O 1
ATOM 2314 N N . PRO B 1 130 ? -17.75 -7.52 -16.219 1 95.62 130 PRO B N 1
ATOM 2315 C CA . PRO B 1 130 ? -18.422 -6.91 -17.359 1 95.62 130 PRO B CA 1
ATOM 2316 C C . PRO B 1 130 ? -17.484 -6.113 -18.25 1 95.62 130 PRO B C 1
ATOM 2318 O O . PRO B 1 130 ? -17.859 -5.719 -19.359 1 95.62 130 PRO B O 1
ATOM 2321 N N . ILE B 1 131 ? -16.344 -5.793 -17.797 1 96.44 131 ILE B N 1
ATOM 2322 C CA . ILE B 1 131 ? -15.352 -5.176 -18.672 1 96.44 131 ILE B CA 1
ATOM 2323 C C . ILE B 1 131 ? -15.008 -6.129 -19.812 1 96.44 131 ILE B C 1
ATOM 2325 O O . ILE B 1 131 ? -14.383 -7.172 -19.594 1 96.44 131 ILE B O 1
ATOM 2329 N N . ALA B 1 132 ? -15.25 -5.809 -21.031 1 94.38 132 ALA B N 1
ATOM 2330 C CA . ALA B 1 132 ? -15.32 -6.688 -22.203 1 94.38 132 ALA B CA 1
ATOM 2331 C C . ALA B 1 132 ? -13.953 -7.262 -22.547 1 94.38 132 ALA B C 1
ATOM 2333 O O . ALA B 1 132 ? -13.852 -8.305 -23.203 1 94.38 132 ALA B O 1
ATOM 2334 N N . VAL B 1 133 ? -12.961 -6.648 -22.125 1 97.12 133 VAL B N 1
ATOM 2335 C CA . VAL B 1 133 ? -11.617 -7.023 -22.562 1 97.12 133 VAL B CA 1
ATOM 2336 C C . VAL B 1 133 ? -11.07 -8.117 -21.656 1 97.12 133 VAL B C 1
ATOM 2338 O O . VAL B 1 133 ? -10.031 -8.711 -21.938 1 97.12 133 VAL B O 1
ATOM 2341 N N . ILE B 1 134 ? -11.711 -8.477 -20.609 1 98 134 ILE B N 1
ATOM 2342 C CA . ILE B 1 134 ? -11.227 -9.461 -19.641 1 98 134 ILE B CA 1
ATOM 2343 C C . ILE B 1 134 ? -11.461 -10.867 -20.188 1 98 134 ILE B C 1
ATOM 2345 O O . ILE B 1 134 ? -12.57 -11.188 -20.625 1 98 134 ILE B O 1
ATOM 2349 N N . GLY B 1 135 ? -10.445 -11.641 -20.125 1 97.69 135 GLY B N 1
ATOM 2350 C CA . GLY B 1 135 ? -10.555 -13.039 -20.531 1 97.69 135 GLY B CA 1
ATOM 2351 C C . GLY B 1 135 ? -10.711 -13.984 -19.359 1 97.69 135 GLY B C 1
ATOM 2352 O O . GLY B 1 135 ? -11.578 -14.859 -19.359 1 97.69 135 GLY B O 1
ATOM 2353 N N . ARG B 1 136 ? -9.914 -13.875 -18.359 1 97.44 136 ARG B N 1
ATOM 2354 C CA . ARG B 1 136 ? -9.914 -14.75 -17.203 1 97.44 136 ARG B CA 1
ATOM 2355 C C . ARG B 1 136 ? -9.609 -13.977 -15.922 1 97.44 136 ARG B C 1
ATOM 2357 O O . ARG B 1 136 ? -8.828 -13.016 -15.945 1 97.44 136 ARG B O 1
ATOM 2364 N N . VAL B 1 137 ? -10.203 -14.469 -14.852 1 97.88 137 VAL B N 1
ATOM 2365 C CA . VAL B 1 137 ? -9.953 -13.883 -13.539 1 97.88 137 VAL B CA 1
ATOM 2366 C C . VAL B 1 137 ? -9.68 -14.992 -12.523 1 97.88 137 VAL B C 1
ATOM 2368 O O . VAL B 1 137 ? -10.359 -16.016 -12.516 1 97.88 137 VAL B O 1
ATOM 2371 N N . LYS B 1 138 ? -8.703 -14.805 -11.758 1 97.62 138 LYS B N 1
ATOM 2372 C CA . LYS B 1 138 ? -8.398 -15.656 -10.617 1 97.62 138 LYS B CA 1
ATOM 2373 C C . LYS B 1 138 ? -8.281 -14.844 -9.336 1 97.62 138 LYS B C 1
ATOM 2375 O O . LYS B 1 138 ? -7.531 -13.859 -9.281 1 97.62 138 LYS B O 1
ATOM 2380 N N . THR B 1 139 ? -9.023 -15.273 -8.336 1 98.19 139 THR B N 1
ATOM 2381 C CA . THR B 1 139 ? -9.078 -14.492 -7.105 1 98.19 139 THR B CA 1
ATOM 2382 C C . THR B 1 139 ? -8.43 -15.258 -5.953 1 98.19 139 THR B C 1
ATOM 2384 O O . THR B 1 139 ? -8.633 -16.469 -5.805 1 98.19 139 THR B O 1
ATOM 2387 N N . THR B 1 140 ? -7.641 -14.609 -5.188 1 98.5 140 THR B N 1
ATOM 2388 C CA . THR B 1 140 ? -7.09 -15.117 -3.938 1 98.5 140 THR B CA 1
ATOM 2389 C C . THR B 1 140 ? -7.445 -14.195 -2.775 1 98.5 140 THR B C 1
ATOM 2391 O O . THR B 1 140 ? -7.152 -13 -2.812 1 98.5 140 THR B O 1
ATOM 2394 N N . PHE B 1 141 ? -8.055 -14.758 -1.766 1 98.62 141 PHE B N 1
ATOM 2395 C CA . PHE B 1 141 ? -8.461 -13.953 -0.621 1 98.62 141 PHE B CA 1
ATOM 2396 C C . PHE B 1 141 ? -7.332 -13.852 0.396 1 98.62 141 PHE B C 1
ATOM 2398 O O . PHE B 1 141 ? -6.559 -14.797 0.577 1 98.62 141 PHE B O 1
ATOM 2405 N N . VAL B 1 142 ? -7.254 -12.758 1.02 1 98.81 142 VAL B N 1
ATOM 2406 C CA . VAL B 1 142 ? -6.293 -12.523 2.092 1 98.81 142 VAL B CA 1
ATOM 2407 C C . VAL B 1 142 ? -6.902 -12.945 3.43 1 98.81 142 VAL B C 1
ATOM 2409 O O . VAL B 1 142 ? -7.977 -12.477 3.805 1 98.81 142 VAL B O 1
ATOM 2412 N N . LEU B 1 143 ? -6.242 -13.805 4.055 1 98.12 143 LEU B N 1
ATOM 2413 C CA . LEU B 1 143 ? -6.703 -14.266 5.363 1 98.12 143 LEU B CA 1
ATOM 2414 C C . LEU B 1 143 ? -6.273 -13.297 6.457 1 98.12 143 LEU B C 1
ATOM 2416 O O . LEU B 1 143 ? -7.043 -13.008 7.379 1 98.12 143 LEU B O 1
ATOM 2420 N N . SER B 1 144 ? -5.086 -12.812 6.414 1 97.69 144 SER B N 1
ATOM 2421 C CA . SER B 1 144 ? -4.531 -11.812 7.324 1 97.69 144 SER B CA 1
ATOM 2422 C C . SER B 1 144 ? -3.303 -11.141 6.719 1 97.69 144 SER B C 1
ATOM 2424 O O . SER B 1 144 ? -2.713 -11.648 5.766 1 97.69 144 SER B O 1
ATOM 2426 N N . SER B 1 145 ? -3.02 -9.992 7.207 1 98.25 145 SER B N 1
ATOM 2427 C CA . SER B 1 145 ? -1.806 -9.297 6.801 1 98.25 145 SER B CA 1
ATOM 2428 C C . SER B 1 145 ? -0.93 -8.961 8 1 98.25 145 SER B C 1
ATOM 2430 O O . SER B 1 145 ? -1.348 -8.219 8.898 1 98.25 145 SER B O 1
ATOM 2432 N N . ALA B 1 146 ? 0.259 -9.5 8.016 1 98.38 146 ALA B N 1
ATOM 2433 C CA . ALA B 1 146 ? 1.183 -9.211 9.109 1 98.38 146 ALA B CA 1
ATOM 2434 C C . ALA B 1 146 ? 1.873 -7.867 8.906 1 98.38 146 ALA B C 1
ATOM 2436 O O . ALA B 1 146 ? 2.334 -7.25 9.875 1 98.38 146 ALA B O 1
ATOM 2437 N N . LYS B 1 147 ? 2.023 -7.457 7.766 1 98.12 147 LYS B N 1
ATOM 2438 C CA . LYS B 1 147 ? 2.541 -6.156 7.34 1 98.12 147 LYS B CA 1
ATOM 2439 C C . LYS B 1 147 ? 1.753 -5.617 6.148 1 98.12 147 LYS B C 1
ATOM 2441 O O . LYS B 1 147 ? 1.808 -6.184 5.055 1 98.12 147 LYS B O 1
ATOM 2446 N N . HIS B 1 148 ? 1.018 -4.562 6.324 1 96.25 148 HIS B N 1
ATOM 2447 C CA . HIS B 1 148 ? 0.11 -4.047 5.305 1 96.25 148 HIS B CA 1
ATOM 2448 C C . HIS B 1 148 ? 0.777 -2.957 4.473 1 96.25 148 HIS B C 1
ATOM 2450 O O . HIS B 1 148 ? 0.369 -2.697 3.34 1 96.25 148 HIS B O 1
ATOM 2456 N N . ARG B 1 149 ? 1.664 -2.334 5.113 1 94.81 149 ARG B N 1
ATOM 2457 C CA . ARG B 1 149 ? 2.4 -1.224 4.516 1 94.81 149 ARG B CA 1
ATOM 2458 C C . ARG B 1 149 ? 3.748 -1.03 5.203 1 94.81 149 ARG B C 1
ATOM 2460 O O . ARG B 1 149 ? 3.807 -0.702 6.391 1 94.81 149 ARG B O 1
ATOM 2467 N N . GLY B 1 150 ? 4.816 -1.165 4.508 1 95.38 150 GLY B N 1
ATOM 2468 C CA . GLY B 1 150 ? 6.121 -0.79 5.023 1 95.38 150 GLY B CA 1
ATOM 2469 C C . GLY B 1 150 ? 6.73 0.399 4.305 1 95.38 150 GLY B C 1
ATOM 2470 O O . GLY B 1 150 ? 6.395 0.669 3.148 1 95.38 150 GLY B O 1
ATOM 2471 N N . PRO B 1 151 ? 7.574 1.147 5.059 1 97 151 PRO B N 1
ATOM 2472 C CA . PRO B 1 151 ? 8.289 2.217 4.355 1 97 151 PRO B CA 1
ATOM 2473 C C . PRO B 1 151 ? 9.195 1.69 3.25 1 97 151 PRO B C 1
ATOM 2475 O O . PRO B 1 151 ? 9.727 0.58 3.355 1 97 151 PRO B O 1
ATOM 2478 N N . VAL B 1 152 ? 9.258 2.455 2.17 1 97.88 152 VAL B N 1
ATOM 2479 C CA . VAL B 1 152 ? 10.273 2.168 1.166 1 97.88 152 VAL B CA 1
ATOM 2480 C C . VAL B 1 152 ? 11.664 2.309 1.783 1 97.88 152 VAL B C 1
ATOM 2482 O O . VAL B 1 152 ? 11.969 3.324 2.416 1 97.88 152 VAL B O 1
ATOM 2485 N N . PRO B 1 153 ? 12.469 1.275 1.679 1 97 153 PRO B N 1
ATOM 2486 C CA . PRO B 1 153 ? 13.812 1.395 2.25 1 97 153 PRO B CA 1
ATOM 2487 C C . PRO B 1 153 ? 14.656 2.461 1.555 1 97 153 PRO B C 1
ATOM 2489 O O . PRO B 1 153 ? 14.641 2.559 0.325 1 97 153 PRO B O 1
ATOM 2492 N N . LEU B 1 154 ? 15.359 3.236 2.299 1 95.5 154 LEU B N 1
ATOM 2493 C CA . LEU B 1 154 ? 16.109 4.359 1.738 1 95.5 154 LEU B CA 1
ATOM 2494 C C . LEU B 1 154 ? 17.609 4.137 1.884 1 95.5 154 LEU B C 1
ATOM 2496 O O . LEU B 1 154 ? 18.406 4.898 1.335 1 95.5 154 LEU B O 1
ATOM 2500 N N . ARG B 1 155 ? 18 3.174 2.75 1 85.81 155 ARG B N 1
ATOM 2501 C CA . ARG B 1 155 ? 19.406 2.857 2.959 1 85.81 155 ARG B CA 1
ATOM 2502 C C . ARG B 1 155 ? 19.672 1.369 2.754 1 85.81 155 ARG B C 1
ATOM 2504 O O . ARG B 1 155 ? 18.781 0.541 2.977 1 85.81 155 ARG B O 1
ATOM 2511 N N . ASP B 1 156 ? 20.812 1.163 2.139 1 73.94 156 ASP B N 1
ATOM 2512 C CA . ASP B 1 156 ? 21.156 -0.241 1.946 1 73.94 156 ASP B CA 1
ATOM 2513 C C . ASP B 1 156 ? 21.438 -0.927 3.283 1 73.94 156 ASP B C 1
ATOM 2515 O O . ASP B 1 156 ? 21.984 -0.312 4.203 1 73.94 156 ASP B O 1
ATOM 2519 N N . GLU B 1 157 ? 20.562 -1.75 3.635 1 63.16 157 GLU B N 1
ATOM 2520 C CA . GLU B 1 157 ? 20.922 -2.5 4.836 1 63.16 157 GLU B CA 1
ATOM 2521 C C . GLU B 1 157 ? 22.297 -3.141 4.695 1 63.16 157 GLU B C 1
ATOM 2523 O O . GLU B 1 157 ? 22.703 -3.541 3.602 1 63.16 157 GLU B O 1
ATOM 2528 N N . ALA B 1 158 ? 23.203 -2.662 5.535 1 53.19 158 ALA B N 1
ATOM 2529 C CA . ALA B 1 158 ? 24.547 -3.236 5.547 1 53.19 158 ALA B CA 1
ATOM 2530 C C . ALA B 1 158 ? 24.5 -4.754 5.391 1 53.19 158 ALA B C 1
ATOM 2532 O O . ALA B 1 158 ? 23.578 -5.406 5.895 1 53.19 158 ALA B O 1
ATOM 2533 N N . PRO B 1 159 ? 25.125 -5.258 4.363 1 48.22 159 PRO B N 1
ATOM 2534 C CA . PRO B 1 159 ? 25.219 -6.715 4.242 1 48.22 159 PRO B CA 1
ATOM 2535 C C . PRO B 1 159 ? 25.469 -7.402 5.586 1 48.22 159 PRO B C 1
ATOM 2537 O O . PRO B 1 159 ? 26.125 -6.836 6.465 1 48.22 159 PRO B O 1
ATOM 2540 N N . VAL B 1 160 ? 24.469 -8.078 6.164 1 44.66 160 VAL B N 1
ATOM 2541 C CA . VAL B 1 160 ? 24.812 -8.898 7.324 1 44.66 160 VAL B CA 1
ATOM 2542 C C . VAL B 1 160 ? 26.141 -9.609 7.078 1 44.66 160 VAL B C 1
ATOM 2544 O O . VAL B 1 160 ? 26.25 -10.422 6.16 1 44.66 160 VAL B O 1
ATOM 2547 N N . ARG B 1 161 ? 27.125 -8.992 7.266 1 39.06 161 ARG B N 1
ATOM 2548 C CA . ARG B 1 161 ? 28.391 -9.734 7.23 1 39.06 161 ARG B CA 1
ATOM 2549 C C . ARG B 1 161 ? 28.266 -11.055 7.977 1 39.06 161 ARG B C 1
ATOM 2551 O O . ARG B 1 161 ? 27.766 -11.102 9.102 1 39.06 161 ARG B O 1
ATOM 2558 N N . ALA B 1 162 ? 28.172 -12.078 7.219 1 39.84 162 ALA B N 1
ATOM 2559 C CA . ALA B 1 162 ? 28.359 -13.359 7.887 1 39.84 162 ALA B CA 1
ATOM 2560 C C . ALA B 1 162 ? 29.5 -13.297 8.891 1 39.84 162 ALA B C 1
ATOM 2562 O O . ALA B 1 162 ? 30.625 -12.922 8.547 1 39.84 162 ALA B O 1
ATOM 2563 N N . LYS B 1 163 ? 29.203 -13.117 10.086 1 39.06 163 LYS B N 1
ATOM 2564 C CA . LYS B 1 163 ? 30.281 -13.375 11.039 1 39.06 163 LYS B CA 1
ATOM 2565 C C . LYS B 1 163 ? 31.141 -14.555 10.594 1 39.06 163 LYS B C 1
ATOM 2567 O O . LYS B 1 163 ? 30.625 -15.672 10.438 1 39.06 163 LYS B O 1
ATOM 2572 N N . ARG B 1 164 ? 32.125 -14.32 9.875 1 35.12 164 ARG B N 1
ATOM 2573 C CA . ARG B 1 164 ? 33.156 -15.344 9.656 1 35.12 164 ARG B CA 1
ATOM 2574 C C . ARG B 1 164 ? 33.406 -16.141 10.93 1 35.12 164 ARG B C 1
ATOM 2576 O O . ARG B 1 164 ? 33.781 -15.586 11.961 1 35.12 164 ARG B O 1
ATOM 2583 N N . SER B 1 165 ? 32.59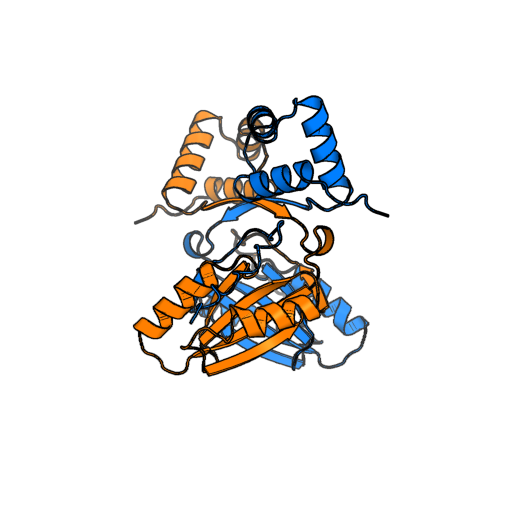4 -17.188 11.047 1 37.5 165 SER B N 1
ATOM 2584 C CA . SER B 1 165 ? 33.062 -18.109 12.055 1 37.5 165 SER B CA 1
ATOM 2585 C C . SER B 1 165 ? 34.594 -18.297 11.953 1 37.5 165 SER B C 1
ATOM 2587 O O . SER B 1 165 ? 35.094 -18.766 10.93 1 37.5 165 SER B O 1
ATOM 2589 N N . THR B 1 166 ? 35.344 -17.422 12.43 1 34.28 166 THR B N 1
ATOM 2590 C CA . THR B 1 166 ? 36.75 -17.781 12.703 1 34.28 166 THR B CA 1
ATOM 2591 C C . THR B 1 166 ? 36.812 -19.172 13.328 1 34.28 166 THR B C 1
ATOM 2593 O O . THR B 1 166 ? 36.312 -19.391 14.43 1 34.28 166 THR B O 1
ATOM 2596 N N . ARG B 1 167 ? 36.781 -20.25 12.531 1 27.09 167 ARG B N 1
ATOM 2597 C CA . ARG B 1 167 ? 37.594 -21.328 13.109 1 27.09 167 ARG B CA 1
ATOM 2598 C C . ARG B 1 167 ? 39.031 -20.891 13.297 1 27.09 167 ARG B C 1
ATOM 2600 O O . ARG B 1 167 ? 39.594 -20.219 12.438 1 27.09 167 ARG B O 1
#